Protein AF-A0A5B9MK02-F1 (afdb_monomer_lite)

Structure (mmCIF, N/CA/C/O backbone):
data_AF-A0A5B9MK02-F1
#
_entry.id   AF-A0A5B9MK02-F1
#
loop_
_atom_site.group_PDB
_atom_site.id
_atom_site.type_symbol
_atom_site.label_atom_id
_atom_site.label_alt_id
_atom_site.label_comp_id
_atom_site.label_asym_id
_atom_site.label_entity_id
_atom_site.label_seq_id
_atom_site.pdbx_PDB_ins_code
_atom_site.Cartn_x
_atom_site.Cartn_y
_atom_site.Cartn_z
_atom_site.occupancy
_atom_site.B_iso_or_equiv
_atom_site.auth_seq_id
_atom_site.auth_comp_id
_atom_site.auth_asym_id
_atom_site.auth_atom_id
_atom_site.pdbx_PDB_model_num
ATOM 1 N N . MET A 1 1 ? 24.994 -5.962 1.348 1.00 57.50 1 MET A N 1
ATOM 2 C CA . MET A 1 1 ? 24.356 -6.236 0.054 1.00 57.50 1 MET A CA 1
ATOM 3 C C . MET A 1 1 ? 22.850 -6.130 0.231 1.00 57.50 1 MET A C 1
ATOM 5 O O . MET A 1 1 ? 22.348 -6.571 1.257 1.00 57.50 1 MET A O 1
ATOM 9 N N . THR A 1 2 ? 22.142 -5.467 -0.678 1.00 65.06 2 THR A N 1
ATOM 10 C CA . THR A 1 2 ? 20.673 -5.366 -0.666 1.00 65.06 2 THR A CA 1
ATOM 11 C C . THR A 1 2 ? 20.044 -6.510 -1.467 1.00 65.06 2 THR A C 1
ATOM 13 O O . THR A 1 2 ? 20.694 -7.079 -2.340 1.00 65.06 2 THR A O 1
ATOM 16 N N . LEU A 1 3 ? 18.763 -6.821 -1.232 1.00 52.06 3 LEU A N 1
ATOM 17 C CA . LEU A 1 3 ? 18.034 -7.829 -2.020 1.00 52.06 3 LEU A CA 1
ATOM 18 C C . LEU A 1 3 ? 18.062 -7.514 -3.530 1.00 52.06 3 LEU A C 1
ATOM 20 O O . LEU A 1 3 ? 18.178 -8.417 -4.350 1.00 52.06 3 LEU A O 1
ATOM 24 N N . SER A 1 4 ? 18.019 -6.227 -3.894 1.00 50.69 4 SER A N 1
ATOM 25 C CA . SER A 1 4 ? 18.127 -5.781 -5.289 1.00 50.69 4 SER A CA 1
ATOM 26 C C . SER A 1 4 ? 19.496 -6.110 -5.890 1.00 50.69 4 SER A C 1
ATOM 28 O O . SER A 1 4 ? 19.565 -6.622 -7.001 1.00 50.69 4 SER A O 1
ATOM 30 N N . GLU A 1 5 ? 20.579 -5.861 -5.148 1.00 57.88 5 GLU A N 1
ATOM 31 C CA . GLU A 1 5 ? 21.946 -6.179 -5.587 1.00 57.88 5 GLU A CA 1
ATOM 32 C C . GLU A 1 5 ? 22.147 -7.694 -5.747 1.00 57.88 5 GLU A C 1
ATOM 34 O O . GLU A 1 5 ? 22.785 -8.138 -6.698 1.00 57.88 5 GLU A O 1
ATOM 39 N N . LEU A 1 6 ? 21.568 -8.492 -4.849 1.00 58.94 6 LEU A N 1
ATOM 40 C CA . LEU A 1 6 ? 21.661 -9.953 -4.857 1.00 58.94 6 LEU A CA 1
ATOM 41 C C . LEU A 1 6 ? 20.906 -10.569 -6.050 1.00 58.94 6 LEU A C 1
ATOM 43 O O . LEU A 1 6 ? 21.441 -11.425 -6.757 1.00 58.94 6 LEU A O 1
ATOM 47 N N . VAL A 1 7 ? 19.706 -10.062 -6.353 1.00 59.38 7 VAL A N 1
ATOM 48 C CA . VAL A 1 7 ? 18.932 -10.448 -7.547 1.00 59.38 7 VAL A CA 1
ATOM 49 C C . VAL A 1 7 ? 19.661 -10.048 -8.836 1.00 59.38 7 VAL A C 1
ATOM 51 O O . VAL A 1 7 ? 19.730 -10.835 -9.782 1.00 59.38 7 VAL A O 1
ATOM 54 N N . GLU A 1 8 ? 20.255 -8.853 -8.892 1.00 64.94 8 GLU A N 1
ATOM 55 C CA . GLU A 1 8 ? 21.048 -8.418 -10.049 1.00 64.94 8 GLU A CA 1
ATOM 56 C C . GLU A 1 8 ? 22.275 -9.304 -10.285 1.00 64.94 8 GLU A C 1
ATOM 58 O O . GLU A 1 8 ? 22.559 -9.672 -11.433 1.00 64.94 8 GLU A O 1
ATOM 63 N N . GLN A 1 9 ? 22.973 -9.689 -9.213 1.00 65.88 9 GLN A N 1
ATOM 64 C CA . GLN A 1 9 ? 24.089 -10.627 -9.288 1.00 65.88 9 GLN A CA 1
ATOM 65 C C . GLN A 1 9 ? 23.627 -12.003 -9.781 1.00 65.88 9 GLN A C 1
ATOM 67 O O . GLN A 1 9 ? 24.290 -12.588 -10.638 1.00 65.88 9 GLN A O 1
ATOM 72 N N . TRP A 1 10 ? 22.468 -12.491 -9.324 1.00 70.75 10 TRP A N 1
ATOM 73 C CA . TRP A 1 10 ? 21.919 -13.784 -9.744 1.00 70.75 10 TRP A CA 1
ATOM 74 C C . TRP A 1 10 ? 21.609 -13.801 -11.246 1.00 70.75 10 TRP A C 1
ATOM 76 O O . TRP A 1 10 ? 22.048 -14.685 -11.986 1.00 70.75 10 TRP A O 1
ATOM 86 N N . TYR A 1 11 ? 20.945 -12.757 -11.751 1.00 67.31 11 TYR A N 1
ATOM 87 C CA . TYR A 1 11 ? 20.702 -12.606 -13.188 1.00 67.31 11 TYR A CA 1
ATOM 88 C C . TYR A 1 11 ? 21.994 -12.437 -13.997 1.00 67.31 11 TYR A C 1
ATOM 90 O O . TYR A 1 11 ? 22.079 -12.896 -15.141 1.00 67.31 11 TYR A O 1
ATOM 98 N N . ALA A 1 12 ? 23.011 -11.766 -13.450 1.00 68.00 12 ALA A N 1
ATOM 99 C CA . ALA A 1 12 ? 24.318 -11.662 -14.091 1.00 68.00 12 ALA A CA 1
ATOM 100 C C . ALA A 1 12 ? 25.011 -13.031 -14.196 1.00 68.00 12 ALA A C 1
ATOM 102 O O . ALA A 1 12 ? 25.548 -13.344 -15.262 1.00 68.00 12 ALA A O 1
ATOM 103 N N . LEU A 1 13 ? 24.937 -13.856 -13.148 1.00 71.06 13 LEU A N 1
ATOM 104 C CA . LEU A 1 13 ? 25.468 -15.218 -13.131 1.00 71.06 13 LEU A CA 1
ATOM 105 C C . LEU A 1 13 ? 24.758 -16.104 -14.162 1.00 71.06 13 LEU A C 1
ATOM 107 O O . LEU A 1 13 ? 25.418 -16.691 -15.018 1.00 71.06 13 LEU A O 1
ATOM 111 N N . HIS A 1 14 ? 23.421 -16.092 -14.188 1.00 69.69 14 HIS A N 1
ATOM 112 C CA . HIS A 1 14 ? 22.630 -16.821 -15.186 1.00 69.69 14 HIS A CA 1
ATOM 113 C C . HIS A 1 14 ? 22.961 -16.415 -16.627 1.00 69.69 14 HIS A C 1
ATOM 115 O O . HIS A 1 14 ? 23.051 -17.267 -17.511 1.00 69.69 14 HIS A O 1
ATOM 121 N N . ARG A 1 15 ? 23.168 -15.117 -16.892 1.00 69.12 15 ARG A N 1
ATOM 122 C CA . ARG A 1 15 ? 23.570 -14.639 -18.227 1.00 69.12 15 ARG A CA 1
ATOM 123 C C . ARG A 1 15 ? 24.958 -15.130 -18.621 1.00 69.12 15 ARG A C 1
ATOM 125 O O . ARG A 1 15 ? 25.149 -15.488 -19.780 1.00 69.12 15 ARG A O 1
ATOM 132 N N . ARG A 1 16 ? 25.908 -15.163 -17.682 1.00 65.88 16 ARG A N 1
ATOM 133 C CA . ARG A 1 16 ? 27.257 -15.700 -17.919 1.00 65.88 16 ARG A CA 1
ATOM 134 C C . ARG A 1 16 ? 27.209 -17.200 -18.201 1.00 65.88 16 ARG A C 1
ATOM 136 O O . ARG A 1 16 ? 27.778 -17.630 -19.197 1.00 65.88 16 ARG A O 1
ATOM 143 N N . LEU A 1 17 ? 26.451 -17.957 -17.409 1.00 62.94 17 LEU A N 1
ATOM 144 C CA . LEU A 1 17 ? 26.203 -19.386 -17.624 1.00 62.94 17 LEU A CA 1
ATOM 145 C C . LEU A 1 17 ? 25.580 -19.665 -19.000 1.00 62.94 17 LEU A C 1
ATOM 147 O O . LEU A 1 17 ? 26.066 -20.512 -19.745 1.00 62.94 17 LEU A O 1
ATOM 151 N N . ALA A 1 18 ? 24.552 -18.907 -19.387 1.00 62.62 18 ALA A N 1
ATOM 152 C CA . ALA A 1 18 ? 23.901 -19.057 -20.688 1.00 62.62 18 ALA A CA 1
ATOM 153 C C . ALA A 1 18 ? 24.818 -18.674 -21.867 1.00 62.62 18 ALA A C 1
ATOM 155 O O . ALA A 1 18 ? 24.785 -19.323 -22.913 1.00 62.62 18 ALA A O 1
ATOM 156 N N . ALA A 1 19 ? 25.647 -17.635 -21.713 1.00 63.88 19 ALA A N 1
ATOM 157 C CA . ALA A 1 19 ? 26.632 -17.236 -22.719 1.00 63.88 19 ALA A CA 1
ATOM 158 C C . ALA A 1 19 ? 27.719 -18.304 -22.907 1.00 63.88 19 ALA A C 1
ATOM 160 O O . ALA A 1 19 ? 28.126 -18.589 -24.030 1.00 63.88 19 ALA A O 1
ATOM 161 N N . VAL A 1 20 ? 28.143 -18.942 -21.817 1.00 60.75 20 VAL A N 1
ATOM 162 C CA . VAL A 1 20 ? 29.147 -20.007 -21.859 1.00 60.75 20 VAL A CA 1
ATOM 163 C C . VAL A 1 20 ? 28.575 -21.292 -22.456 1.00 60.75 20 VAL A C 1
ATOM 165 O O . VAL A 1 20 ? 29.212 -21.891 -23.318 1.00 60.75 20 VAL A O 1
ATOM 168 N N . ASN A 1 21 ? 27.337 -21.657 -22.112 1.00 59.00 21 ASN A N 1
ATOM 169 C CA . ASN A 1 21 ? 26.664 -22.824 -22.689 1.00 59.00 21 ASN A CA 1
ATOM 170 C C . ASN A 1 21 ? 26.325 -22.649 -24.188 1.00 59.00 21 ASN A C 1
ATOM 172 O O . ASN A 1 21 ? 26.151 -23.622 -24.915 1.00 59.00 21 ASN A O 1
ATOM 176 N N . SER A 1 22 ? 26.232 -21.405 -24.675 1.00 56.88 22 SER A N 1
ATOM 177 C CA . SER A 1 22 ? 25.957 -21.105 -26.090 1.00 56.88 22 SER A CA 1
ATOM 178 C C . SER A 1 22 ? 27.208 -20.899 -26.948 1.00 56.88 22 SER A C 1
ATOM 180 O O . SER A 1 22 ? 27.089 -20.855 -28.174 1.00 56.88 22 SER A O 1
ATOM 182 N N . SER A 1 23 ? 28.402 -20.813 -26.351 1.00 54.66 23 SER A N 1
ATOM 183 C CA . SER A 1 23 ? 29.649 -20.702 -27.108 1.00 54.66 23 SER A CA 1
ATOM 184 C C . SER A 1 23 ? 30.158 -22.080 -27.536 1.00 54.66 23 SER A C 1
ATOM 186 O O . SER A 1 23 ? 30.599 -22.896 -26.729 1.00 54.66 23 SER A O 1
ATOM 188 N N . THR A 1 24 ? 30.161 -22.327 -28.846 1.00 46.81 24 THR A N 1
ATOM 189 C CA . THR A 1 24 ? 30.720 -23.531 -29.485 1.00 46.81 24 THR A CA 1
ATOM 190 C C . THR A 1 24 ? 32.227 -23.736 -29.254 1.00 46.81 24 THR A C 1
ATOM 192 O O . THR A 1 24 ? 32.747 -24.800 -29.589 1.00 46.81 24 THR A O 1
ATOM 195 N N . GLU A 1 25 ? 32.936 -22.759 -28.678 1.00 48.84 25 GLU A N 1
ATOM 196 C CA . GLU A 1 25 ? 34.378 -22.833 -28.386 1.00 48.84 25 GLU A CA 1
ATOM 197 C C . GLU A 1 25 ? 34.736 -23.629 -27.120 1.00 48.84 25 GLU A C 1
ATOM 199 O O . GLU A 1 25 ? 35.904 -23.964 -26.922 1.00 48.84 25 GLU A O 1
ATOM 204 N N . ASN A 1 26 ? 33.761 -24.041 -26.305 1.00 47.97 26 ASN A N 1
ATOM 205 C CA . ASN A 1 26 ? 34.022 -24.692 -25.014 1.00 47.97 26 ASN A CA 1
ATOM 206 C C . ASN A 1 26 ? 34.417 -26.183 -25.073 1.00 47.97 26 ASN A C 1
ATOM 208 O O . ASN A 1 26 ? 34.421 -26.882 -24.064 1.00 47.97 26 ASN A O 1
ATOM 212 N N . LYS A 1 27 ? 34.816 -26.692 -26.245 1.00 49.00 27 LYS A N 1
ATOM 213 C CA . LYS A 1 27 ? 35.356 -28.060 -26.386 1.00 49.00 27 LYS A CA 1
ATOM 214 C C . LYS A 1 27 ? 36.798 -28.219 -25.871 1.00 49.00 27 LYS A C 1
ATOM 216 O O . LYS A 1 27 ? 37.363 -29.295 -26.036 1.00 49.00 27 LYS A O 1
ATOM 221 N N . ARG A 1 28 ? 37.426 -27.169 -25.323 1.00 47.81 28 ARG A N 1
ATOM 222 C CA . ARG A 1 28 ? 38.862 -27.166 -24.972 1.00 47.81 28 ARG A CA 1
ATOM 223 C C . ARG A 1 28 ? 39.221 -26.714 -23.556 1.00 47.81 28 ARG A C 1
ATOM 225 O O . ARG A 1 28 ? 40.404 -26.745 -23.236 1.00 47.81 28 ARG A O 1
ATOM 232 N N . LEU A 1 29 ? 38.260 -26.315 -22.729 1.00 50.03 29 LEU A N 1
ATOM 233 C CA . LEU A 1 29 ? 38.521 -26.102 -21.305 1.00 50.03 29 LEU A CA 1
ATOM 234 C C . LEU A 1 29 ? 38.204 -27.395 -20.554 1.00 50.03 29 LEU A C 1
ATOM 236 O O . LEU A 1 29 ? 37.236 -28.080 -20.885 1.00 50.03 29 LEU A O 1
ATOM 240 N N . ASP A 1 30 ? 39.062 -27.743 -19.598 1.00 55.78 30 ASP A N 1
ATOM 241 C CA . ASP A 1 30 ? 38.846 -28.850 -18.672 1.00 55.78 30 ASP A CA 1
ATOM 242 C C . ASP A 1 30 ? 37.572 -28.528 -17.876 1.00 55.78 30 ASP A C 1
ATOM 244 O O . ASP A 1 30 ? 37.560 -27.677 -16.989 1.00 55.78 30 ASP A O 1
ATOM 248 N N . ASN A 1 31 ? 36.449 -29.100 -18.311 1.00 54.59 31 ASN A N 1
ATOM 249 C CA . ASN A 1 31 ? 35.101 -28.691 -17.911 1.00 54.59 31 ASN A CA 1
ATOM 250 C C . ASN A 1 31 ? 34.747 -29.080 -16.461 1.00 54.59 31 ASN A C 1
ATOM 252 O O . ASN A 1 31 ? 33.611 -28.873 -16.065 1.00 54.59 31 ASN A O 1
ATOM 256 N N . GLY A 1 32 ? 35.661 -29.645 -15.670 1.00 55.78 32 GLY A N 1
ATOM 257 C CA . GLY A 1 32 ? 35.410 -29.941 -14.252 1.00 55.78 32 GLY A CA 1
ATOM 258 C C . GLY A 1 32 ? 35.443 -28.670 -13.403 1.00 55.78 32 GLY A C 1
ATOM 259 O O . GLY A 1 32 ? 34.409 -28.185 -12.950 1.00 55.78 32 GLY A O 1
ATOM 260 N N . ASP A 1 33 ? 36.621 -28.051 -13.312 1.00 58.06 33 ASP A N 1
ATOM 261 C CA . ASP A 1 33 ? 36.903 -26.955 -12.372 1.00 58.06 33 ASP A CA 1
ATOM 262 C C . ASP A 1 33 ? 35.994 -25.722 -12.539 1.00 58.06 33 ASP A C 1
ATOM 264 O O . ASP A 1 33 ? 35.718 -24.992 -11.583 1.00 58.06 33 ASP A O 1
ATOM 268 N N . TRP A 1 34 ? 35.516 -25.455 -13.759 1.00 58.97 34 TRP A N 1
ATOM 269 C CA . TRP A 1 34 ? 34.678 -24.283 -14.030 1.00 58.97 34 TRP A CA 1
ATOM 270 C C . TRP A 1 34 ? 33.230 -24.457 -13.558 1.00 58.97 34 TRP A C 1
ATOM 272 O O . TRP A 1 34 ? 32.628 -23.496 -13.072 1.00 58.97 34 TRP A O 1
ATOM 282 N N . TYR A 1 35 ? 32.673 -25.665 -13.693 1.00 61.03 35 TYR A N 1
ATOM 283 C CA . TYR A 1 35 ? 31.316 -25.953 -13.224 1.00 61.03 35 TYR A CA 1
ATOM 284 C C . TYR A 1 35 ? 31.270 -26.022 -11.701 1.00 61.03 35 TYR A C 1
ATOM 286 O O . TYR A 1 35 ? 30.328 -25.485 -11.123 1.00 61.03 35 TYR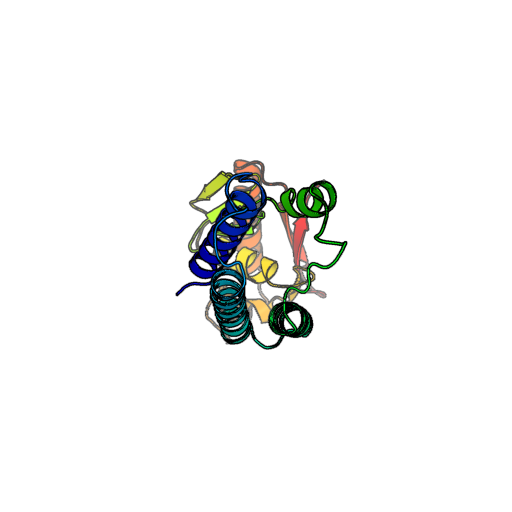 A O 1
ATOM 294 N N . ASP A 1 36 ? 32.321 -26.548 -11.073 1.00 67.12 36 ASP A N 1
ATOM 295 C CA . ASP A 1 36 ? 32.466 -26.555 -9.617 1.00 67.12 36 ASP A CA 1
ATOM 296 C C . ASP A 1 36 ? 32.517 -25.119 -9.074 1.00 67.12 36 ASP A C 1
ATOM 298 O O . ASP A 1 36 ? 31.707 -24.733 -8.237 1.00 67.12 36 ASP A O 1
ATOM 302 N N . THR A 1 37 ? 33.352 -24.255 -9.667 1.00 72.31 37 THR A N 1
ATOM 303 C CA . THR A 1 37 ? 33.481 -22.852 -9.226 1.00 72.31 37 THR A CA 1
ATOM 304 C C . THR A 1 37 ? 32.165 -22.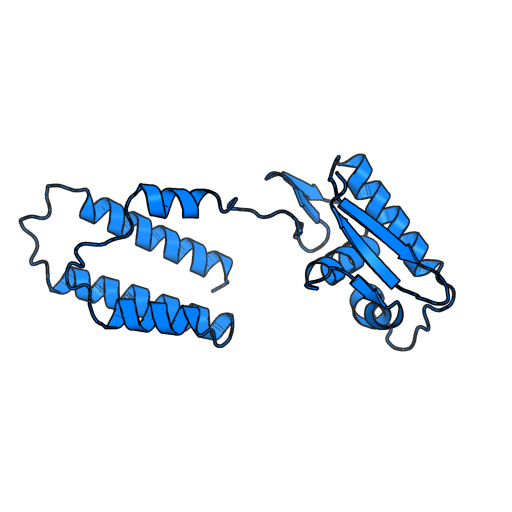065 -9.328 1.00 72.31 37 THR A C 1
ATOM 306 O O . THR A 1 37 ? 31.898 -21.171 -8.521 1.00 72.31 37 THR A O 1
ATOM 309 N N . ILE A 1 38 ? 31.334 -22.339 -10.340 1.00 70.56 38 ILE A N 1
ATOM 310 C CA . ILE A 1 38 ? 30.060 -21.627 -10.513 1.00 70.56 38 ILE A CA 1
ATOM 311 C C . ILE A 1 38 ? 28.934 -22.252 -9.703 1.00 70.56 38 ILE A C 1
ATOM 313 O O . ILE A 1 38 ? 28.106 -21.501 -9.186 1.00 70.56 38 ILE A O 1
ATOM 317 N N . GLY A 1 39 ? 28.912 -23.578 -9.569 1.00 74.19 39 GLY A N 1
ATOM 318 C CA . GLY A 1 39 ? 28.021 -24.272 -8.647 1.00 74.19 39 GLY A CA 1
ATOM 319 C C . GLY A 1 39 ? 28.204 -23.733 -7.233 1.00 74.19 39 GLY A C 1
ATOM 320 O O . GLY A 1 39 ? 27.251 -23.212 -6.657 1.00 74.19 39 GLY A O 1
ATOM 321 N N . ASP A 1 40 ? 29.448 -23.700 -6.753 1.00 75.62 40 ASP A N 1
ATOM 322 C CA . ASP A 1 40 ? 29.805 -23.160 -5.439 1.00 75.62 40 ASP A CA 1
ATOM 323 C C . ASP A 1 40 ? 29.332 -21.713 -5.271 1.00 75.62 40 ASP A C 1
ATOM 325 O O . ASP A 1 40 ? 28.732 -21.353 -4.255 1.00 75.62 40 ASP A O 1
ATOM 329 N N . LYS A 1 41 ? 29.532 -20.868 -6.295 1.00 75.62 41 LYS A N 1
ATOM 330 C CA . LYS A 1 41 ? 29.108 -19.466 -6.212 1.00 75.62 41 LYS A CA 1
ATOM 331 C C . LYS A 1 41 ? 27.589 -19.300 -6.240 1.00 75.62 41 LYS A C 1
ATOM 333 O O . LYS A 1 41 ? 27.067 -18.393 -5.595 1.00 75.62 41 LYS A O 1
ATOM 338 N N . ALA A 1 42 ? 26.876 -20.144 -6.982 1.00 76.44 42 ALA A N 1
ATOM 339 C CA . ALA A 1 42 ? 25.419 -20.139 -7.020 1.00 76.44 42 ALA A CA 1
ATOM 340 C C . ALA A 1 42 ? 24.824 -20.592 -5.679 1.00 76.44 42 ALA A C 1
ATOM 342 O O . ALA A 1 42 ? 23.896 -19.945 -5.192 1.00 76.44 42 ALA A O 1
ATOM 343 N N . VAL A 1 43 ? 25.391 -21.632 -5.058 1.00 78.25 43 VAL A N 1
ATOM 344 C CA . VAL A 1 43 ? 25.011 -22.089 -3.711 1.00 78.25 43 VAL A CA 1
ATOM 345 C C . VAL A 1 43 ? 25.232 -20.980 -2.685 1.00 78.25 43 VAL A C 1
ATOM 347 O O . VAL A 1 43 ? 24.293 -20.620 -1.980 1.00 78.25 43 VAL A O 1
ATOM 350 N N . GLU A 1 44 ? 26.415 -20.357 -2.668 1.00 80.25 44 GLU A N 1
ATOM 351 C CA . GLU A 1 44 ? 26.735 -19.253 -1.748 1.00 80.25 44 GLU A CA 1
ATOM 352 C C . GLU A 1 44 ? 25.700 -18.115 -1.835 1.00 80.25 44 GLU A C 1
ATOM 354 O O . GLU A 1 44 ? 25.246 -17.584 -0.820 1.00 80.25 44 GLU A O 1
ATOM 359 N N . MET A 1 45 ? 25.280 -17.759 -3.052 1.00 76.62 45 MET A N 1
ATOM 360 C CA . MET A 1 45 ? 24.288 -16.706 -3.275 1.00 76.62 45 MET A CA 1
ATOM 361 C C . ME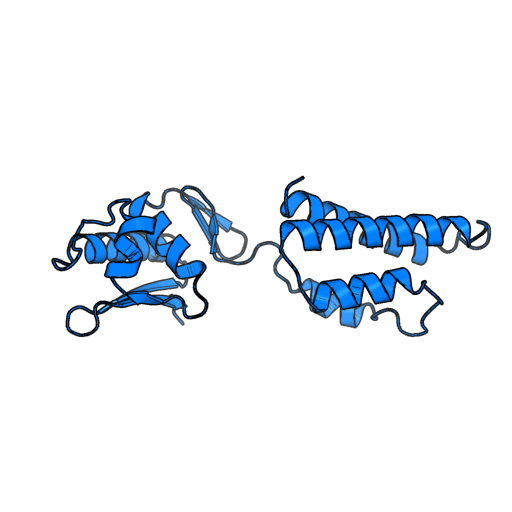T A 1 45 ? 22.874 -17.099 -2.830 1.00 76.62 45 MET A C 1
ATOM 363 O O . MET A 1 45 ? 22.140 -16.249 -2.319 1.00 76.62 45 MET A O 1
ATOM 367 N N . LEU A 1 46 ? 22.477 -18.358 -3.029 1.00 78.06 46 LEU A N 1
ATOM 368 C CA . LEU A 1 46 ? 21.176 -18.867 -2.590 1.00 78.06 46 LEU A CA 1
ATOM 369 C C . LEU A 1 46 ? 21.095 -18.963 -1.060 1.00 78.06 46 LEU A C 1
ATOM 371 O O . LEU A 1 46 ? 20.087 -18.564 -0.476 1.00 78.06 46 LEU A O 1
ATOM 375 N N . GLU A 1 47 ? 22.167 -19.397 -0.398 1.00 79.81 47 GLU A N 1
ATOM 376 C CA . GLU A 1 47 ? 22.255 -19.378 1.065 1.00 79.81 47 GLU A CA 1
ATOM 377 C C . GLU A 1 47 ? 22.176 -17.949 1.619 1.00 79.81 47 GLU A C 1
ATOM 379 O O . GLU A 1 47 ? 21.521 -17.693 2.633 1.00 79.81 47 GLU A O 1
ATOM 384 N N . GLU A 1 48 ? 22.825 -16.984 0.961 1.00 77.62 48 GLU A N 1
ATOM 385 C CA . GLU A 1 48 ? 22.747 -15.584 1.370 1.00 77.62 48 GLU A CA 1
ATOM 386 C C . GLU A 1 48 ? 21.329 -15.020 1.189 1.00 77.62 48 GLU A C 1
ATOM 388 O O . GLU A 1 48 ? 20.827 -14.333 2.084 1.00 77.62 48 GLU A O 1
ATOM 393 N N . LEU A 1 49 ? 20.636 -15.377 0.099 1.00 71.69 49 LEU A N 1
ATOM 394 C CA . LEU A 1 49 ? 19.213 -15.066 -0.096 1.00 71.69 49 LEU A CA 1
ATOM 395 C C . LEU A 1 49 ? 18.362 -15.607 1.057 1.00 71.69 49 LEU A C 1
ATOM 397 O O . LEU A 1 49 ? 17.553 -14.866 1.615 1.00 71.69 49 LEU A O 1
ATOM 401 N N . GLN A 1 50 ? 18.576 -16.860 1.456 1.00 78.50 50 GLN A N 1
ATOM 402 C CA . GLN A 1 50 ? 17.841 -17.485 2.554 1.00 78.50 50 GLN A CA 1
ATOM 403 C C . GLN A 1 50 ? 18.116 -16.790 3.898 1.00 78.50 50 GLN A C 1
ATOM 405 O O . GLN A 1 50 ? 17.192 -16.547 4.675 1.00 78.50 50 GLN A O 1
ATOM 410 N N . ARG A 1 51 ? 19.362 -16.368 4.167 1.00 75.81 51 ARG A N 1
ATOM 411 C CA . ARG A 1 51 ? 19.686 -15.569 5.367 1.00 75.81 51 ARG A CA 1
ATOM 412 C C . ARG A 1 51 ? 18.965 -14.220 5.386 1.00 75.81 51 ARG A C 1
ATOM 414 O O . ARG A 1 51 ? 18.566 -13.767 6.456 1.00 75.81 51 ARG A O 1
ATOM 421 N N . PHE A 1 52 ? 18.806 -13.574 4.230 1.00 70.56 52 PHE A N 1
ATOM 422 C CA . PHE A 1 52 ? 18.140 -12.272 4.127 1.00 70.56 52 PHE A CA 1
ATOM 423 C C . PHE A 1 52 ? 16.612 -12.361 4.164 1.00 70.56 52 PHE A C 1
ATOM 425 O O . PHE A 1 52 ? 15.967 -11.502 4.765 1.00 70.56 52 PHE A O 1
ATOM 432 N N . CYS A 1 53 ? 16.030 -13.363 3.507 1.00 71.31 53 CYS A N 1
ATOM 433 C CA . CYS A 1 53 ? 14.583 -13.504 3.349 1.00 71.31 53 CYS A CA 1
ATOM 434 C C . CYS A 1 53 ? 13.929 -14.369 4.437 1.00 71.31 53 CYS A C 1
ATOM 436 O O . CYS A 1 53 ? 12.706 -14.340 4.570 1.00 71.31 53 CYS A O 1
ATOM 438 N N . GLY A 1 54 ? 14.725 -15.084 5.234 1.00 77.25 54 GLY A N 1
ATOM 439 C CA . GLY A 1 54 ? 14.245 -16.124 6.135 1.00 77.25 54 GLY A CA 1
ATOM 440 C C . GLY A 1 54 ? 14.174 -17.484 5.439 1.00 77.25 54 GLY A C 1
ATOM 441 O O . GLY A 1 54 ? 14.370 -17.610 4.231 1.00 77.25 54 GLY A O 1
ATOM 442 N N . HIS A 1 55 ? 13.914 -18.520 6.233 1.00 78.00 55 HIS A N 1
ATOM 443 C CA . HIS A 1 55 ? 13.826 -19.893 5.747 1.00 78.00 55 HIS A CA 1
ATOM 444 C C . HIS A 1 55 ? 12.664 -20.060 4.749 1.00 78.00 55 HIS A C 1
ATOM 446 O O . HIS A 1 55 ? 11.558 -19.579 4.998 1.00 78.00 55 HIS A O 1
ATOM 452 N N . SER A 1 56 ? 12.935 -20.730 3.629 1.00 82.12 56 SER A N 1
ATOM 453 C CA . SER A 1 56 ? 11.979 -21.067 2.570 1.00 82.12 56 SER A CA 1
ATOM 454 C C . SER A 1 56 ? 12.339 -22.447 2.035 1.00 82.12 56 SER A C 1
ATOM 456 O O . SER A 1 56 ? 13.457 -22.643 1.553 1.00 82.12 56 SER A O 1
ATOM 458 N N . ASP A 1 57 ? 11.368 -23.360 2.073 1.00 70.81 57 ASP A N 1
ATOM 459 C CA . ASP A 1 57 ? 11.504 -24.717 1.538 1.00 70.81 57 ASP A CA 1
ATOM 460 C C . ASP A 1 57 ? 11.876 -24.698 0.042 1.00 70.81 57 ASP A C 1
ATOM 462 O O . ASP A 1 57 ? 12.568 -25.583 -0.455 1.00 70.81 57 ASP A O 1
ATOM 466 N N . GLU A 1 58 ? 11.452 -23.666 -0.698 1.00 71.00 58 GLU A N 1
ATOM 467 C CA . GLU A 1 58 ? 11.765 -23.518 -2.123 1.00 71.00 58 GLU A CA 1
ATOM 468 C C . GLU A 1 58 ? 13.238 -23.162 -2.358 1.00 71.00 58 GLU A C 1
ATOM 470 O O . GLU A 1 58 ? 13.838 -23.635 -3.325 1.00 71.00 58 GLU A O 1
ATOM 475 N N . LEU A 1 59 ? 13.832 -22.348 -1.477 1.00 72.69 59 LEU A N 1
ATOM 476 C CA . LEU A 1 59 ? 15.263 -22.043 -1.528 1.00 72.69 59 LEU A CA 1
ATOM 477 C C . LEU A 1 59 ? 16.103 -23.259 -1.142 1.00 72.69 59 LEU A C 1
ATOM 479 O O . LEU A 1 59 ? 17.110 -23.501 -1.799 1.00 72.69 59 LEU A O 1
ATOM 483 N N . ASP A 1 60 ? 15.674 -24.054 -0.160 1.00 76.38 60 ASP A N 1
ATOM 484 C CA . ASP A 1 60 ? 16.377 -25.288 0.213 1.00 76.38 60 ASP A CA 1
ATOM 485 C C . ASP A 1 60 ? 16.392 -26.302 -0.932 1.00 76.38 60 ASP A C 1
ATOM 487 O O . ASP A 1 60 ? 17.431 -26.891 -1.222 1.00 76.38 60 ASP A O 1
ATOM 491 N N . LEU A 1 61 ? 15.271 -26.453 -1.647 1.00 73.81 61 LEU A N 1
ATOM 492 C CA . LEU A 1 61 ? 15.207 -27.305 -2.835 1.00 73.81 61 LEU A CA 1
ATOM 493 C C . LEU A 1 61 ? 16.151 -26.821 -3.943 1.00 73.81 61 LEU A C 1
ATOM 495 O O . LEU A 1 61 ? 16.787 -27.642 -4.598 1.00 73.81 61 LEU A O 1
ATOM 499 N N . LEU A 1 62 ? 16.262 -25.506 -4.154 1.00 70.25 62 LEU A N 1
ATOM 500 C CA . LEU A 1 62 ? 17.181 -24.933 -5.141 1.00 70.25 62 LEU A CA 1
ATOM 501 C C . LEU A 1 62 ? 18.648 -25.089 -4.727 1.00 70.25 62 LEU A C 1
ATOM 503 O O . LEU A 1 62 ? 19.475 -25.429 -5.569 1.00 70.25 62 LEU A O 1
ATOM 507 N N . ILE A 1 63 ? 18.973 -24.858 -3.453 1.00 78.69 63 ILE A N 1
ATOM 508 C CA . ILE A 1 63 ? 20.321 -25.054 -2.906 1.00 78.69 63 ILE A CA 1
ATOM 509 C C . ILE A 1 63 ? 20.731 -26.515 -3.059 1.00 78.69 63 ILE A C 1
ATOM 511 O O . ILE A 1 63 ? 21.818 -26.784 -3.563 1.00 78.69 63 ILE A O 1
ATOM 515 N N . ASP A 1 64 ? 19.861 -27.451 -2.679 1.00 75.81 64 ASP A N 1
ATOM 516 C CA . ASP A 1 64 ? 20.119 -28.886 -2.771 1.00 75.81 64 ASP A CA 1
ATOM 517 C C . ASP A 1 64 ? 20.259 -29.343 -4.233 1.00 75.81 64 ASP A C 1
ATOM 519 O O . ASP A 1 64 ? 21.173 -30.090 -4.564 1.00 75.81 64 ASP A O 1
ATOM 523 N N . GLU A 1 65 ? 19.431 -28.828 -5.146 1.00 71.81 65 GLU A N 1
ATOM 524 C CA . GLU A 1 65 ? 19.531 -29.140 -6.577 1.00 71.81 65 GLU A CA 1
ATOM 525 C C . GLU A 1 65 ? 20.837 -28.622 -7.205 1.00 71.81 65 GLU A C 1
ATOM 527 O O . GLU A 1 65 ? 21.469 -29.333 -7.985 1.00 71.81 65 GLU A O 1
ATOM 532 N N . VAL A 1 66 ? 21.284 -27.411 -6.849 1.00 74.75 66 VAL A N 1
ATOM 533 C CA . VAL A 1 66 ? 22.568 -26.867 -7.328 1.00 74.75 66 VAL A CA 1
ATOM 534 C C . VAL A 1 66 ? 23.754 -27.597 -6.678 1.00 74.75 66 VAL A C 1
ATOM 536 O O . VAL A 1 66 ? 24.739 -27.883 -7.358 1.00 74.75 66 VAL A O 1
ATOM 539 N N . SER A 1 67 ? 23.649 -27.945 -5.390 1.00 76.69 67 SER A N 1
ATOM 540 C CA . SER A 1 67 ? 24.704 -28.619 -4.611 1.00 76.69 67 SER A CA 1
ATOM 541 C C . SER A 1 67 ? 24.885 -30.091 -4.978 1.00 76.69 67 SER A C 1
ATOM 543 O O . SER A 1 67 ? 25.996 -30.608 -4.894 1.00 76.69 67 SER A O 1
ATOM 545 N N . ARG A 1 68 ? 23.821 -30.778 -5.422 1.00 72.56 68 ARG A N 1
ATOM 546 C CA . ARG A 1 68 ? 23.885 -32.168 -5.918 1.00 72.56 68 ARG A CA 1
ATOM 547 C C . ARG A 1 68 ? 24.675 -32.314 -7.224 1.00 72.56 68 ARG A C 1
ATOM 549 O O . ARG A 1 68 ? 24.864 -33.432 -7.698 1.00 72.56 68 ARG A O 1
ATOM 556 N N . GLY A 1 69 ? 25.208 -31.207 -7.737 1.00 54.94 69 GLY A N 1
ATOM 557 C CA . GLY A 1 69 ? 26.078 -31.170 -8.890 1.00 54.94 69 GLY A CA 1
ATOM 558 C C . GLY A 1 69 ? 25.253 -31.166 -10.162 1.00 54.94 69 GLY A C 1
ATOM 559 O O . GLY A 1 69 ? 24.331 -31.958 -10.349 1.00 54.94 69 GLY A O 1
ATOM 560 N N . CYS A 1 70 ? 25.622 -30.272 -11.074 1.00 50.34 70 CYS A N 1
ATOM 561 C CA . CYS A 1 70 ? 25.225 -30.372 -12.466 1.00 50.34 70 CYS A CA 1
ATOM 562 C C . CYS A 1 70 ? 25.865 -31.629 -13.078 1.00 50.34 70 CYS A C 1
ATOM 564 O O . CYS A 1 70 ? 26.742 -31.531 -13.935 1.00 50.34 70 CYS A O 1
ATOM 566 N N . GLU A 1 71 ? 25.389 -32.827 -12.720 1.00 46.03 71 GLU A N 1
ATOM 567 C CA . GLU A 1 71 ? 25.265 -33.828 -13.768 1.00 46.03 71 GLU A CA 1
ATOM 568 C C . GLU A 1 71 ? 24.471 -33.146 -14.887 1.00 46.03 71 GLU A C 1
ATOM 570 O O . GLU A 1 71 ? 23.525 -32.413 -14.582 1.00 46.03 71 GLU A O 1
ATOM 575 N N . PRO A 1 72 ? 24.869 -33.272 -16.163 1.00 43.44 72 PRO A N 1
ATOM 576 C CA . PRO A 1 72 ? 24.137 -32.674 -17.265 1.00 43.44 72 PRO A CA 1
ATOM 577 C C . PRO A 1 72 ? 22.752 -33.318 -17.316 1.00 43.44 72 PRO A C 1
ATOM 579 O O . PRO A 1 72 ? 22.509 -34.279 -18.046 1.00 43.44 72 PRO A O 1
ATOM 582 N N . ALA A 1 73 ? 21.838 -32.791 -16.505 1.00 43.62 73 ALA A N 1
ATOM 583 C CA . ALA A 1 73 ? 20.453 -33.158 -16.484 1.00 43.62 73 ALA A CA 1
ATOM 584 C C . ALA A 1 73 ? 19.973 -32.925 -17.908 1.00 43.62 73 ALA A C 1
ATOM 586 O O . ALA A 1 73 ? 20.086 -31.821 -18.454 1.00 43.62 73 ALA A O 1
ATOM 587 N N . GLN A 1 74 ? 19.450 -33.978 -18.528 1.00 45.62 74 GLN A N 1
ATOM 588 C CA . GLN A 1 74 ? 18.797 -33.935 -19.834 1.00 45.62 74 GLN A CA 1
ATOM 589 C C . GLN A 1 74 ? 17.466 -33.159 -19.770 1.00 45.62 74 GLN A C 1
ATOM 591 O O . GLN A 1 74 ? 16.452 -33.569 -20.325 1.00 45.62 74 GLN A O 1
ATOM 596 N N . GLY A 1 75 ? 17.455 -32.035 -19.062 1.00 49.03 75 GLY A N 1
ATOM 597 C CA . GLY A 1 75 ? 16.270 -31.293 -18.688 1.00 49.03 75 GLY A CA 1
ATOM 598 C C . GLY A 1 75 ? 16.603 -29.961 -18.032 1.00 49.03 75 GLY A C 1
ATOM 599 O O . GLY A 1 75 ? 15.885 -29.551 -17.127 1.00 49.03 75 GLY A O 1
ATOM 600 N N . LEU A 1 76 ? 17.655 -29.260 -18.484 1.00 50.84 76 LEU A N 1
ATOM 601 C CA . LEU A 1 76 ? 17.694 -27.812 -18.263 1.00 50.84 76 LEU A CA 1
ATOM 602 C C . LEU A 1 76 ? 16.351 -27.234 -18.733 1.00 50.84 76 LEU A C 1
ATOM 604 O O . LEU A 1 76 ? 15.907 -27.595 -19.832 1.00 50.84 76 LEU A O 1
ATOM 608 N N . PRO A 1 77 ? 15.703 -26.356 -17.944 1.00 49.97 77 PRO A N 1
ATOM 609 C CA . PRO A 1 77 ? 14.458 -25.747 -18.359 1.00 49.97 77 PRO A CA 1
ATOM 610 C C . PRO A 1 77 ? 14.667 -25.110 -19.729 1.00 49.97 77 PRO A C 1
ATOM 612 O O . PRO A 1 77 ? 15.563 -24.288 -19.939 1.00 49.97 77 PRO A O 1
ATOM 615 N N . THR A 1 78 ? 13.876 -25.567 -20.694 1.00 52.34 78 THR A N 1
ATOM 616 C CA . THR A 1 78 ? 13.985 -25.128 -22.080 1.00 52.34 78 THR A CA 1
ATOM 617 C C . THR A 1 78 ? 13.830 -23.611 -22.147 1.00 52.34 78 THR A C 1
ATOM 619 O O . THR A 1 78 ? 13.207 -22.977 -21.292 1.00 52.34 78 THR A O 1
ATOM 622 N N . ARG A 1 79 ? 14.371 -22.993 -23.200 1.00 44.97 79 ARG A N 1
ATOM 623 C CA . ARG A 1 79 ? 14.219 -21.551 -23.454 1.00 44.97 79 ARG A CA 1
ATOM 624 C C . ARG A 1 79 ? 12.754 -21.084 -23.387 1.00 44.97 79 ARG A C 1
ATOM 626 O O . ARG A 1 79 ? 12.528 -19.925 -23.054 1.00 44.97 79 ARG A O 1
ATOM 633 N N . ASP A 1 80 ? 11.797 -21.971 -23.660 1.00 49.94 80 ASP A N 1
ATOM 634 C CA . ASP A 1 80 ? 10.358 -21.725 -23.532 1.00 49.94 80 ASP A CA 1
ATOM 635 C C . ASP A 1 80 ? 9.861 -21.752 -22.073 1.00 49.94 80 ASP A C 1
ATOM 637 O O . ASP A 1 80 ? 9.077 -20.885 -21.690 1.00 49.94 80 ASP A O 1
ATOM 641 N N . GLN A 1 81 ? 10.392 -22.633 -21.217 1.00 51.00 81 GLN A N 1
ATOM 642 C CA . GLN A 1 81 ? 10.136 -22.617 -19.766 1.00 51.00 81 GLN A CA 1
ATOM 643 C C . GLN A 1 81 ? 10.745 -21.376 -19.092 1.00 51.00 81 GLN A C 1
ATOM 645 O O . GLN A 1 81 ? 10.102 -20.731 -18.267 1.00 51.00 81 GLN A O 1
ATOM 650 N N . LEU A 1 82 ? 11.942 -20.960 -19.518 1.00 48.78 82 LEU A N 1
ATOM 651 C CA . LEU A 1 82 ? 12.549 -19.694 -19.082 1.00 48.78 82 LEU A CA 1
ATOM 652 C C . LEU A 1 82 ? 11.841 -18.460 -19.668 1.00 48.78 82 LEU A C 1
ATOM 654 O O . LEU A 1 82 ? 11.945 -17.365 -19.117 1.00 48.78 82 LEU A O 1
ATOM 658 N N . ARG A 1 83 ? 11.103 -18.608 -20.776 1.00 51.16 83 ARG A N 1
ATOM 659 C CA . ARG A 1 83 ? 10.264 -17.540 -21.340 1.00 51.16 83 ARG A CA 1
ATOM 660 C C . ARG A 1 83 ? 9.077 -17.229 -20.435 1.00 51.16 83 ARG A C 1
ATOM 662 O O . ARG A 1 83 ? 8.768 -16.054 -20.281 1.00 51.16 83 ARG A O 1
ATOM 669 N N . GLY A 1 84 ? 8.503 -18.246 -19.788 1.00 47.41 84 GLY A N 1
ATOM 670 C CA . GLY A 1 84 ? 7.476 -18.070 -18.756 1.00 47.41 84 GLY A CA 1
ATOM 671 C C . GLY A 1 84 ? 7.978 -17.295 -17.531 1.00 47.41 84 GLY A C 1
ATOM 672 O O . GLY A 1 84 ? 7.237 -16.509 -16.956 1.00 47.41 84 GLY A O 1
ATOM 673 N N . LEU A 1 85 ? 9.266 -17.420 -17.187 1.00 44.41 85 LEU A N 1
ATOM 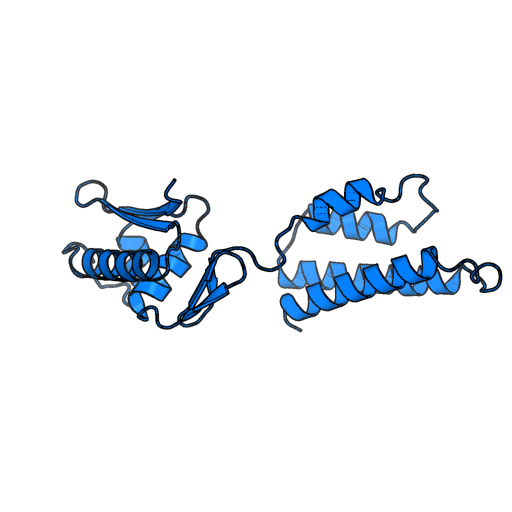674 C CA . LEU A 1 85 ? 9.905 -16.624 -16.124 1.00 44.41 85 LEU A CA 1
ATOM 675 C C . LEU A 1 85 ? 10.233 -15.181 -16.553 1.00 44.41 85 LEU A C 1
ATOM 677 O O . LEU A 1 85 ? 10.443 -14.315 -15.709 1.00 44.41 85 LEU A O 1
ATOM 681 N N . LYS A 1 86 ? 10.262 -14.901 -17.862 1.00 44.78 86 LYS A N 1
ATOM 682 C CA . LYS A 1 86 ? 10.555 -13.575 -18.435 1.00 44.78 86 LYS A CA 1
ATOM 683 C C . LYS A 1 86 ? 9.361 -12.615 -18.420 1.00 44.78 86 LYS A C 1
ATOM 685 O O . LYS A 1 86 ? 9.541 -11.444 -18.741 1.00 44.78 86 LYS A O 1
ATOM 690 N N . GLU A 1 87 ? 8.174 -13.105 -18.069 1.00 49.06 87 GLU A N 1
ATOM 691 C CA . GLU A 1 87 ? 6.964 -12.296 -17.867 1.00 49.06 87 GLU A CA 1
ATOM 692 C C . GLU A 1 87 ? 6.764 -11.859 -16.411 1.00 49.06 87 GLU A C 1
ATOM 694 O O . GLU A 1 87 ? 5.765 -11.217 -16.086 1.00 49.06 87 GLU A O 1
ATOM 699 N N . LEU A 1 88 ? 7.726 -12.132 -15.525 1.00 48.66 88 LEU A N 1
ATOM 700 C CA . LEU A 1 88 ? 7.853 -11.340 -14.309 1.00 48.66 88 LEU A CA 1
ATOM 701 C C . LEU A 1 88 ? 8.284 -9.942 -14.749 1.00 48.66 88 LEU A C 1
ATOM 703 O O . LEU A 1 88 ? 9.460 -9.714 -15.035 1.00 48.66 88 LEU A O 1
ATOM 707 N N . ASP A 1 89 ? 7.309 -9.035 -14.871 1.00 54.66 89 ASP A N 1
ATOM 708 C CA . ASP A 1 89 ? 7.564 -7.611 -15.065 1.00 54.66 89 ASP A CA 1
ATOM 709 C C . ASP A 1 89 ? 8.671 -7.231 -14.071 1.00 54.66 89 ASP A C 1
ATOM 711 O O . ASP A 1 89 ? 8.471 -7.399 -12.861 1.00 54.66 89 ASP A O 1
ATOM 715 N N . PRO A 1 90 ? 9.865 -6.811 -14.541 1.00 63.22 90 PRO A N 1
ATOM 716 C CA . PRO A 1 90 ? 11.033 -6.620 -13.679 1.00 63.22 90 PRO A CA 1
ATOM 717 C C . PRO A 1 90 ? 10.765 -5.612 -12.561 1.00 63.22 90 PRO A C 1
ATOM 719 O O . PRO A 1 90 ? 11.555 -5.470 -11.632 1.00 63.22 90 PRO A O 1
ATOM 722 N N . ASN A 1 91 ? 9.650 -4.894 -12.658 1.00 72.69 91 ASN A N 1
ATOM 723 C CA . ASN A 1 91 ? 9.236 -3.881 -11.736 1.00 72.69 91 ASN A CA 1
ATOM 724 C C . ASN A 1 91 ? 7.729 -3.994 -11.448 1.00 72.69 91 ASN A C 1
ATOM 726 O O . ASN A 1 91 ? 6.957 -3.219 -12.019 1.00 72.69 91 ASN A O 1
ATOM 730 N N . PRO A 1 92 ? 7.304 -4.888 -10.533 1.00 85.25 92 PRO A N 1
ATOM 731 C CA . PRO A 1 92 ? 5.893 -5.045 -10.208 1.00 85.25 92 PRO A CA 1
ATOM 732 C C . PRO A 1 92 ? 5.286 -3.716 -9.746 1.00 85.25 92 PRO A C 1
ATOM 734 O O . PRO A 1 92 ? 5.958 -2.884 -9.121 1.00 85.25 92 PRO A O 1
ATOM 737 N N . ASP A 1 93 ? 4.005 -3.529 -10.065 1.00 93.38 93 ASP A N 1
ATOM 738 C CA . ASP A 1 93 ? 3.188 -2.446 -9.523 1.00 93.38 93 ASP A CA 1
ATOM 739 C C . ASP A 1 93 ? 3.308 -2.393 -7.993 1.00 93.38 93 ASP A C 1
ATOM 741 O O . ASP A 1 93 ? 3.439 -3.430 -7.341 1.00 93.38 93 ASP A O 1
ATOM 745 N N . GLY A 1 94 ? 3.198 -1.199 -7.410 1.00 96.12 94 GLY A N 1
ATOM 746 C CA . GLY A 1 94 ? 3.125 -1.057 -5.958 1.00 96.12 94 GLY A CA 1
ATOM 747 C C . GLY A 1 94 ? 3.822 0.182 -5.400 1.00 96.12 94 GLY A C 1
ATOM 748 O O . GLY A 1 94 ? 4.268 1.053 -6.144 1.00 96.12 94 GLY A O 1
ATOM 749 N N . PRO A 1 95 ? 3.910 0.303 -4.071 1.00 96.56 95 PRO A N 1
ATOM 750 C CA . PRO A 1 95 ? 4.523 1.447 -3.411 1.00 96.56 95 PRO A CA 1
ATOM 751 C C . PRO A 1 95 ? 6.032 1.533 -3.687 1.00 96.56 95 PRO A C 1
ATOM 753 O O . PRO A 1 95 ? 6.757 0.545 -3.613 1.00 96.56 95 PRO A O 1
ATOM 756 N N . VAL A 1 96 ? 6.514 2.753 -3.931 1.00 94.69 96 VAL A N 1
ATOM 757 C CA . VAL A 1 96 ? 7.941 3.096 -4.016 1.00 94.69 96 VAL A CA 1
ATOM 758 C C . VAL A 1 96 ? 8.243 4.087 -2.901 1.00 94.69 96 VAL A C 1
ATOM 760 O O . VAL A 1 96 ? 7.805 5.238 -2.925 1.00 94.69 96 VAL A O 1
ATOM 763 N N . LEU A 1 97 ? 8.968 3.640 -1.879 1.00 85.69 97 LEU A N 1
ATOM 764 C CA . LEU A 1 97 ? 9.289 4.489 -0.735 1.00 85.69 97 LEU A CA 1
ATOM 765 C C . LEU A 1 97 ? 10.245 5.630 -1.140 1.00 85.69 97 LEU A C 1
ATOM 767 O O . LEU A 1 97 ? 11.091 5.438 -2.011 1.00 85.69 97 LEU A O 1
ATOM 771 N N . PRO A 1 98 ? 10.141 6.819 -0.510 1.00 86.62 98 PRO A N 1
ATOM 772 C CA . PRO A 1 98 ? 9.234 7.159 0.596 1.00 86.62 98 PRO A CA 1
ATOM 773 C C . PRO A 1 98 ? 7.855 7.711 0.174 1.00 86.62 98 PRO A C 1
ATOM 775 O O . PRO A 1 98 ? 6.929 7.738 0.988 1.00 86.62 98 PRO A O 1
ATOM 778 N N . LYS A 1 99 ? 7.705 8.213 -1.058 1.00 92.69 99 LYS A N 1
ATOM 779 C CA . LYS A 1 99 ? 6.515 8.971 -1.506 1.00 92.69 99 LYS A CA 1
ATOM 780 C C . LYS A 1 99 ? 6.185 8.727 -2.978 1.00 92.69 99 LYS A C 1
ATOM 782 O O . LYS A 1 99 ? 5.966 9.680 -3.732 1.00 92.69 99 LYS A O 1
ATOM 787 N N . GLY A 1 100 ? 6.180 7.470 -3.397 1.00 94.38 100 GLY A N 1
ATOM 788 C CA . GLY A 1 100 ? 5.879 7.109 -4.769 1.00 94.38 100 GLY A CA 1
ATOM 789 C C . GLY A 1 100 ? 5.070 5.833 -4.917 1.00 94.38 100 GLY A C 1
ATOM 790 O O . GLY A 1 100 ? 4.845 5.076 -3.973 1.00 94.38 100 GLY A O 1
ATOM 791 N N . TRP A 1 101 ? 4.634 5.617 -6.146 1.00 96.88 101 TRP A N 1
ATOM 792 C CA . TRP A 1 101 ? 3.922 4.437 -6.590 1.00 96.88 101 TRP A CA 1
ATOM 793 C C . TRP A 1 101 ? 4.410 4.066 -7.979 1.00 96.88 101 TRP A C 1
ATOM 795 O O . TRP A 1 101 ? 4.545 4.930 -8.843 1.00 96.88 101 TRP A O 1
ATOM 805 N N . ARG A 1 102 ? 4.656 2.786 -8.205 1.00 96.88 102 ARG A N 1
ATOM 806 C CA . ARG A 1 102 ? 4.990 2.243 -9.503 1.00 96.88 102 ARG A CA 1
ATOM 807 C C . ARG A 1 102 ? 3.754 1.651 -10.156 1.00 96.88 102 ARG A C 1
ATOM 809 O O . ARG A 1 102 ? 3.030 0.882 -9.526 1.00 96.88 102 ARG A O 1
ATOM 816 N N . HIS A 1 103 ? 3.529 2.009 -11.411 1.00 95.75 103 HIS A N 1
ATOM 817 C CA . HIS A 1 103 ? 2.510 1.378 -12.232 1.00 95.75 103 HIS A CA 1
ATOM 818 C C . HIS A 1 103 ? 2.959 1.300 -13.692 1.00 95.75 103 HIS A C 1
ATOM 820 O O . HIS A 1 103 ? 3.382 2.316 -14.249 1.00 95.75 103 HIS A O 1
ATOM 826 N N . ALA A 1 104 ? 2.875 0.110 -14.297 1.00 92.44 104 ALA A N 1
ATOM 827 C CA . ALA A 1 104 ? 3.236 -0.131 -15.701 1.00 92.44 104 ALA A CA 1
ATOM 828 C C . ALA A 1 104 ? 4.632 0.425 -16.062 1.00 92.44 104 ALA A C 1
ATOM 830 O O . ALA A 1 104 ? 4.790 1.234 -16.981 1.00 92.44 104 ALA A O 1
ATOM 831 N N . GLY A 1 105 ? 5.640 0.077 -15.255 1.00 91.50 105 GLY A N 1
ATOM 832 C CA . GLY A 1 105 ? 7.030 0.519 -15.430 1.00 91.50 105 GLY A CA 1
ATOM 833 C C . GLY A 1 105 ? 7.324 1.988 -15.084 1.00 91.50 105 GLY A C 1
ATOM 834 O O . GLY A 1 105 ? 8.490 2.374 -15.052 1.00 91.50 105 GLY A O 1
ATOM 835 N N . HIS A 1 106 ? 6.314 2.808 -14.774 1.00 94.75 106 HIS A N 1
ATOM 836 C CA . HIS A 1 106 ? 6.486 4.225 -14.443 1.00 94.75 106 HIS A CA 1
ATOM 837 C C . HIS A 1 106 ? 6.409 4.461 -12.935 1.00 94.75 106 HIS A C 1
ATOM 839 O O . HIS A 1 106 ? 5.560 3.886 -12.255 1.00 94.75 106 HIS A O 1
ATOM 845 N N . VAL A 1 107 ? 7.275 5.332 -12.409 1.00 96.00 107 VAL A N 1
ATOM 846 C CA . VAL A 1 107 ? 7.264 5.746 -10.997 1.00 96.00 107 VAL A CA 1
ATOM 847 C C . VAL A 1 107 ? 6.622 7.125 -10.873 1.00 96.00 107 VAL A C 1
ATOM 849 O O . VAL A 1 107 ? 7.175 8.127 -11.320 1.00 96.00 107 VAL A O 1
ATOM 852 N N . TYR A 1 108 ? 5.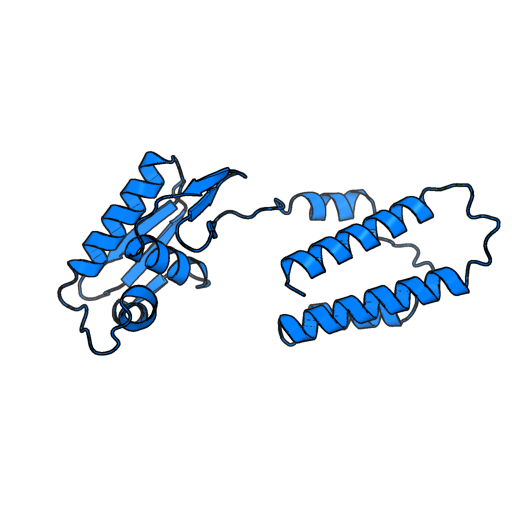468 7.171 -10.221 1.00 96.81 108 TYR A N 1
ATOM 853 C CA . TYR A 1 108 ? 4.729 8.381 -9.890 1.00 96.81 108 TYR A CA 1
ATOM 854 C C . TYR A 1 108 ? 5.113 8.827 -8.482 1.00 96.81 108 TYR A C 1
ATOM 856 O O . TYR A 1 108 ? 5.041 8.040 -7.542 1.00 96.81 108 TYR A O 1
ATOM 864 N N . THR A 1 109 ? 5.528 10.079 -8.318 1.00 96.00 109 THR A N 1
ATOM 865 C CA . THR A 1 109 ? 5.982 10.635 -7.033 1.00 96.00 109 THR A CA 1
ATOM 866 C C . THR A 1 109 ? 4.984 11.657 -6.486 1.00 96.00 109 THR A C 1
ATOM 868 O O . THR A 1 109 ? 3.978 11.962 -7.121 1.00 96.00 109 THR A O 1
ATOM 871 N N . ASN A 1 110 ? 5.256 12.206 -5.299 1.00 94.75 110 ASN A N 1
ATOM 872 C CA . ASN A 1 110 ? 4.457 13.252 -4.643 1.00 94.75 110 ASN A CA 1
ATOM 873 C C . ASN A 1 110 ? 3.109 12.795 -4.067 1.00 94.75 110 ASN A C 1
ATOM 875 O O . ASN A 1 110 ? 2.229 13.623 -3.829 1.00 94.75 110 ASN A O 1
ATOM 879 N N . ILE A 1 111 ? 2.952 11.506 -3.752 1.00 96.12 111 ILE A N 1
ATOM 880 C CA . ILE A 1 111 ? 1.887 11.105 -2.828 1.00 96.12 111 ILE A CA 1
ATOM 881 C C . ILE A 1 111 ? 2.187 11.692 -1.438 1.00 96.12 111 ILE A C 1
ATOM 883 O O . ILE A 1 111 ? 3.322 11.665 -0.950 1.00 96.12 111 ILE A O 1
ATOM 887 N N . GLU A 1 112 ? 1.175 12.277 -0.795 1.00 95.94 112 GLU A N 1
ATOM 888 C CA . GLU A 1 112 ? 1.339 12.836 0.547 1.00 95.94 112 GLU A CA 1
ATOM 889 C C . GLU A 1 112 ? 1.808 11.756 1.549 1.00 95.94 112 GLU A C 1
ATOM 891 O O . GLU A 1 112 ? 1.440 10.586 1.408 1.00 95.94 112 GLU A O 1
ATOM 896 N N . PRO A 1 113 ? 2.569 12.115 2.604 1.00 94.56 113 PRO A N 1
ATOM 897 C CA . PRO A 1 113 ? 3.193 11.132 3.494 1.00 94.56 113 PRO A CA 1
ATOM 898 C C . PRO A 1 113 ? 2.213 10.137 4.129 1.00 94.56 113 PRO A C 1
ATOM 900 O O . PRO A 1 113 ? 2.489 8.943 4.160 1.00 94.56 113 PRO A O 1
ATOM 903 N N . ARG A 1 114 ? 1.064 10.614 4.627 1.00 94.94 114 ARG A N 1
ATOM 904 C CA . ARG A 1 114 ? 0.066 9.755 5.289 1.00 94.94 114 ARG A CA 1
ATOM 905 C C . ARG A 1 114 ? -0.621 8.798 4.303 1.00 94.94 114 ARG A C 1
ATOM 907 O O . ARG A 1 114 ? -0.567 7.598 4.548 1.00 94.94 114 ARG A O 1
ATOM 914 N N . PRO A 1 115 ? -1.188 9.266 3.173 1.00 96.75 115 PRO A N 1
ATOM 915 C CA . PRO A 1 115 ? -1.673 8.379 2.115 1.00 96.75 115 PRO A CA 1
ATOM 916 C C . PRO A 1 115 ? -0.629 7.369 1.632 1.00 96.75 115 PRO A C 1
ATOM 918 O O . PRO A 1 115 ? -0.970 6.206 1.462 1.00 96.75 115 PRO A O 1
ATOM 921 N N . SER A 1 116 ? 0.636 7.786 1.475 1.00 96.62 116 SER A N 1
ATOM 922 C CA . SER A 1 116 ? 1.749 6.905 1.084 1.00 96.62 116 SER A CA 1
ATOM 923 C C . SER A 1 116 ? 1.943 5.761 2.079 1.00 96.62 116 SER A C 1
ATOM 925 O O . SER A 1 116 ? 1.977 4.595 1.687 1.00 96.62 116 SER A O 1
ATOM 927 N N . LYS A 1 117 ? 2.005 6.077 3.380 1.00 95.81 117 LYS A N 1
ATOM 928 C CA . LYS A 1 117 ? 2.103 5.071 4.446 1.00 95.81 117 LYS A CA 1
ATOM 929 C C . LYS A 1 117 ? 0.898 4.134 4.458 1.00 95.81 117 LYS A C 1
ATOM 931 O O . LYS A 1 117 ? 1.093 2.928 4.535 1.00 95.81 117 LYS A O 1
ATOM 936 N N . LEU A 1 118 ? -0.315 4.678 4.326 1.00 96.56 118 LEU A N 1
ATOM 937 C CA . LEU A 1 118 ? -1.554 3.899 4.295 1.00 96.56 118 LEU A CA 1
ATOM 938 C C . LEU A 1 118 ? -1.537 2.858 3.172 1.00 96.56 118 LEU A C 1
ATOM 940 O O . LEU A 1 118 ? -1.691 1.669 3.433 1.00 96.56 118 LEU A O 1
ATOM 944 N N . VAL A 1 119 ? -1.307 3.283 1.927 1.00 97.31 119 VAL A N 1
ATOM 945 C CA . VAL A 1 119 ? -1.304 2.347 0.791 1.00 97.31 119 VAL A CA 1
ATOM 946 C C . VAL A 1 119 ? -0.121 1.385 0.845 1.00 97.31 119 VAL A C 1
ATOM 948 O O . VAL A 1 119 ? -0.266 0.240 0.437 1.00 97.31 119 VAL A O 1
ATOM 951 N N . SER A 1 120 ? 1.024 1.813 1.389 1.00 96.50 120 SER A N 1
ATOM 952 C CA . SER A 1 120 ? 2.192 0.943 1.570 1.00 96.50 120 SER A CA 1
ATOM 953 C C . SER A 1 120 ? 1.953 -0.140 2.616 1.00 96.50 120 SER A C 1
ATOM 955 O O . SER A 1 120 ? 2.434 -1.255 2.450 1.00 96.50 120 SER A O 1
ATOM 957 N N . PHE A 1 121 ? 1.230 0.182 3.691 1.00 96.62 121 PHE A N 1
ATOM 958 C CA . PHE A 1 121 ? 0.836 -0.787 4.705 1.00 96.62 121 PHE A CA 1
ATOM 959 C C . PHE A 1 121 ? -0.145 -1.805 4.120 1.00 96.62 121 PHE A C 1
ATOM 961 O O . PHE A 1 121 ? 0.149 -2.995 4.130 1.00 96.62 121 PHE A O 1
ATOM 968 N N . LEU A 1 122 ? -1.231 -1.333 3.496 1.00 97.50 122 LEU A N 1
ATOM 969 C CA . LEU A 1 122 ? -2.224 -2.205 2.859 1.00 97.50 122 LEU A CA 1
ATOM 970 C C . LEU A 1 122 ? -1.604 -3.089 1.768 1.00 97.50 122 LEU A C 1
ATOM 972 O O . LEU A 1 122 ? -1.997 -4.235 1.616 1.00 97.50 122 LEU A O 1
ATOM 976 N N . TRP A 1 123 ? -0.611 -2.600 1.019 1.00 97.25 123 TRP A N 1
ATOM 977 C CA . TRP A 1 123 ? 0.048 -3.391 -0.026 1.00 97.25 123 TRP A CA 1
ATOM 978 C C . TRP A 1 123 ? 0.801 -4.618 0.498 1.00 97.25 123 TRP A C 1
ATOM 980 O O . TRP A 1 123 ? 0.966 -5.589 -0.235 1.00 97.25 123 TRP A O 1
ATOM 990 N N . LYS A 1 124 ? 1.283 -4.572 1.745 1.00 95.44 124 LYS A N 1
ATOM 991 C CA . LYS A 1 124 ? 2.017 -5.684 2.366 1.00 95.44 124 LYS A CA 1
ATOM 992 C C . LYS A 1 124 ? 1.095 -6.800 2.856 1.00 95.44 124 LYS A C 1
ATOM 994 O O . LYS A 1 124 ? 1.578 -7.897 3.115 1.00 95.44 124 LYS A O 1
ATOM 999 N N . LEU A 1 125 ? -0.196 -6.516 3.012 1.00 95.56 125 LEU A N 1
ATOM 1000 C CA . LEU A 1 125 ? -1.185 -7.477 3.485 1.00 95.56 125 LEU A CA 1
ATOM 1001 C C . LEU A 1 125 ? -1.680 -8.324 2.312 1.00 95.56 125 LEU A C 1
ATOM 1003 O O . LEU A 1 125 ? -1.904 -7.812 1.213 1.00 95.56 125 LEU A O 1
ATOM 1007 N N . SER A 1 126 ? -1.857 -9.621 2.548 1.00 94.31 126 SER A N 1
ATOM 1008 C CA . SER A 1 126 ? -2.264 -10.585 1.519 1.00 94.31 126 SER A CA 1
ATOM 1009 C C . SER A 1 126 ? -3.642 -10.263 0.929 1.00 94.31 126 SER A C 1
ATOM 1011 O O . SER A 1 126 ? -3.828 -10.331 -0.286 1.00 94.31 126 SER A O 1
ATOM 1013 N N . ASP A 1 127 ? -4.586 -9.846 1.770 1.00 95.56 127 ASP A N 1
ATOM 1014 C CA . ASP A 1 127 ? -5.946 -9.433 1.404 1.00 95.56 127 ASP A CA 1
ATOM 1015 C C . ASP A 1 127 ? -6.076 -7.924 1.124 1.00 95.56 127 ASP A C 1
ATOM 1017 O O . ASP A 1 127 ? -7.113 -7.451 0.646 1.00 95.56 127 ASP A O 1
ATOM 1021 N N . ARG A 1 128 ? -5.002 -7.172 1.394 1.00 97.38 128 ARG A N 1
ATOM 1022 C CA . ARG A 1 128 ? -4.910 -5.717 1.254 1.00 97.38 128 ARG A CA 1
ATOM 1023 C C . ARG A 1 128 ? -5.967 -4.971 2.062 1.00 97.38 128 ARG A C 1
ATOM 1025 O O . ARG A 1 128 ? -6.424 -3.903 1.636 1.00 97.38 128 ARG A O 1
ATOM 1032 N N . SER A 1 129 ? -6.362 -5.533 3.200 1.00 97.31 129 SER A N 1
ATOM 1033 C CA . SER A 1 129 ? -7.374 -4.982 4.093 1.00 97.31 129 SER A CA 1
ATOM 1034 C C . SER A 1 129 ? -6.835 -4.857 5.512 1.00 97.31 129 SER A C 1
ATOM 1036 O O . SER A 1 129 ? -6.007 -5.651 5.930 1.00 97.31 129 SER A O 1
ATOM 1038 N N . ALA A 1 130 ? -7.291 -3.854 6.255 1.00 96.00 130 ALA A N 1
ATOM 1039 C CA . ALA A 1 130 ? -6.931 -3.666 7.658 1.00 96.00 130 ALA A CA 1
ATOM 1040 C C . ALA A 1 130 ? -8.076 -3.009 8.427 1.00 96.00 130 ALA A C 1
ATOM 1042 O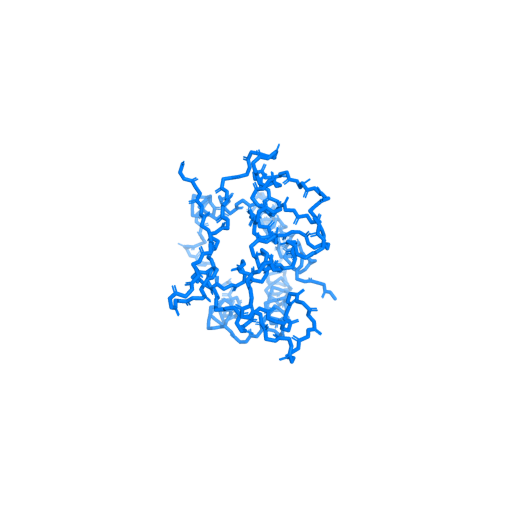 O . ALA A 1 130 ? -8.840 -2.222 7.851 1.00 96.00 130 ALA A O 1
ATOM 1043 N N . GLU A 1 131 ? -8.172 -3.293 9.722 1.00 93.94 131 GLU A N 1
ATOM 1044 C CA . GLU A 1 131 ? -9.049 -2.550 10.621 1.00 93.94 131 GLU A CA 1
ATOM 1045 C C . GLU A 1 131 ? -8.439 -1.182 10.942 1.00 93.94 131 GLU A C 1
ATOM 1047 O O . GLU A 1 131 ? -7.237 -0.960 10.791 1.00 93.94 131 GLU A O 1
ATOM 1052 N N . TRP A 1 132 ? -9.257 -0.221 11.371 1.00 91.38 132 TRP A N 1
ATOM 1053 C CA . TRP A 1 132 ? -8.753 1.120 11.682 1.00 91.38 132 TRP A CA 1
ATOM 1054 C C . TRP A 1 132 ? -7.715 1.099 12.805 1.00 91.38 132 TRP A C 1
ATOM 1056 O O . TRP A 1 132 ? -6.729 1.831 12.716 1.00 91.38 132 TRP A O 1
ATOM 1066 N N . ASP A 1 133 ? -7.898 0.244 13.811 1.00 89.44 133 ASP A N 1
ATOM 1067 C CA . ASP A 1 133 ? -6.980 0.130 14.948 1.00 89.44 133 ASP A CA 1
ATOM 1068 C C . ASP A 1 133 ? -5.591 -0.375 14.511 1.00 89.44 133 ASP A C 1
ATOM 1070 O O . ASP A 1 133 ? -4.574 0.148 14.976 1.00 89.44 133 ASP A O 1
ATOM 1074 N N . ASP A 1 134 ? -5.525 -1.272 13.522 1.00 92.06 134 ASP A N 1
ATOM 1075 C CA . ASP A 1 134 ? -4.263 -1.769 12.953 1.00 92.06 134 ASP A CA 1
ATOM 1076 C C . ASP A 1 134 ? -3.459 -0.677 12.237 1.00 92.06 134 ASP A C 1
ATOM 1078 O O . ASP A 1 134 ? -2.250 -0.806 12.037 1.00 92.06 134 ASP A O 1
ATOM 1082 N N . LEU A 1 135 ? -4.110 0.416 11.829 1.00 92.88 135 LEU A N 1
ATOM 1083 C CA . LEU A 1 135 ? -3.461 1.493 11.089 1.00 92.88 135 LEU A CA 1
ATOM 1084 C C . LEU A 1 135 ? -2.829 2.559 11.996 1.00 92.88 135 LEU A C 1
ATOM 1086 O O . LEU A 1 135 ? -1.967 3.314 11.529 1.00 92.88 135 LEU A O 1
ATOM 1090 N N . ALA A 1 136 ? -3.244 2.652 13.263 1.00 90.75 136 ALA A N 1
ATOM 1091 C CA . ALA A 1 136 ? -2.899 3.754 14.165 1.00 90.75 136 ALA A CA 1
ATOM 1092 C C . ALA A 1 136 ? -1.377 3.929 14.327 1.00 90.75 136 ALA A C 1
ATOM 1094 O O . ALA A 1 136 ? -0.817 5.002 14.080 1.00 90.75 136 ALA A O 1
ATOM 1095 N N . GLU A 1 137 ? -0.669 2.845 14.624 1.00 91.44 137 GLU A N 1
ATOM 1096 C CA . GLU A 1 137 ? 0.788 2.854 14.748 1.00 91.44 137 GLU A CA 1
ATOM 1097 C C . GLU A 1 137 ? 1.519 2.962 13.390 1.00 91.44 137 GLU A C 1
ATOM 1099 O O . GLU A 1 137 ? 2.298 3.904 13.212 1.00 91.44 137 GLU A O 1
ATOM 1104 N N . PRO A 1 138 ? 1.278 2.101 12.379 1.00 93.06 138 PRO A N 1
ATOM 1105 C CA . PRO A 1 138 ? 2.075 2.114 11.147 1.00 93.06 138 PRO A CA 1
ATOM 1106 C C . PRO A 1 138 ? 1.847 3.347 10.259 1.00 93.06 138 PRO A C 1
ATOM 1108 O O . PRO A 1 138 ? 2.760 3.782 9.547 1.00 93.06 138 PRO A O 1
ATOM 1111 N N . VAL A 1 139 ? 0.647 3.936 10.279 1.00 93.25 139 VAL A N 1
ATOM 1112 C CA . VAL A 1 139 ? 0.295 5.069 9.408 1.00 93.25 139 VAL A CA 1
ATOM 1113 C C . VAL A 1 139 ? 0.379 6.397 10.158 1.00 93.25 139 VAL A C 1
ATOM 1115 O O . VAL A 1 139 ? 0.958 7.357 9.628 1.00 93.25 139 VAL A O 1
ATOM 1118 N N . TRP A 1 140 ? -0.151 6.459 11.384 1.00 91.06 140 TRP A N 1
ATOM 1119 C CA . TRP A 1 140 ? -0.198 7.688 12.184 1.00 91.06 140 TRP A CA 1
ATOM 1120 C C . TRP A 1 140 ? 0.936 7.820 13.202 1.00 91.06 140 TRP A C 1
ATOM 1122 O O . TRP A 1 140 ? 1.250 8.950 13.574 1.00 91.06 140 TRP A O 1
ATOM 1132 N N . GLY A 1 141 ? 1.622 6.731 13.556 1.00 88.88 141 GLY A N 1
ATOM 1133 C CA . GLY A 1 141 ? 2.702 6.751 14.547 1.00 88.88 141 GLY A CA 1
ATOM 1134 C C . GLY A 1 141 ? 2.206 6.972 15.974 1.00 88.88 141 GLY A C 1
ATOM 1135 O O . GLY A 1 141 ? 2.998 7.356 16.829 1.00 88.88 141 GLY A O 1
ATOM 1136 N N . ASP A 1 142 ? 0.912 6.774 16.221 1.00 83.06 142 ASP A N 1
ATOM 1137 C CA . ASP A 1 142 ? 0.293 6.981 17.524 1.00 83.06 142 ASP A CA 1
ATOM 1138 C C . ASP A 1 142 ? -0.596 5.784 17.853 1.00 83.06 142 ASP A C 1
ATOM 1140 O O . ASP A 1 142 ? -1.698 5.644 17.329 1.00 83.06 142 ASP A O 1
ATOM 1144 N N . ARG A 1 143 ? -0.091 4.909 18.724 1.00 71.56 143 ARG A N 1
ATOM 1145 C CA . ARG A 1 143 ? -0.791 3.702 19.176 1.00 71.56 143 ARG A CA 1
ATOM 1146 C C . ARG A 1 143 ? -1.962 4.015 20.119 1.00 71.56 143 ARG A C 1
ATOM 1148 O O . ARG A 1 143 ? -2.823 3.165 20.310 1.00 71.56 143 ARG A O 1
ATOM 1155 N N . ALA A 1 144 ? -1.987 5.207 20.722 1.00 62.31 144 ALA A N 1
ATOM 1156 C CA . ALA A 1 144 ? -3.037 5.638 21.644 1.00 62.31 144 ALA A CA 1
ATOM 1157 C C . ALA A 1 144 ? -4.154 6.426 20.939 1.00 62.31 144 ALA A C 1
ATOM 1159 O O . ALA A 1 144 ? -5.248 6.576 21.494 1.00 62.31 144 ALA A O 1
ATOM 1160 N N . ALA A 1 145 ? -3.905 6.909 19.717 1.00 67.38 145 ALA A N 1
ATOM 1161 C CA . ALA A 1 145 ? -4.908 7.575 18.904 1.00 67.38 145 ALA A CA 1
ATOM 1162 C C . ALA A 1 145 ? -6.031 6.600 18.552 1.00 67.38 145 ALA A C 1
ATOM 1164 O O . ALA A 1 145 ? -5.930 5.761 17.661 1.00 67.38 145 ALA A O 1
ATOM 1165 N N . THR A 1 146 ? -7.151 6.761 19.242 1.00 69.50 146 THR A N 1
ATOM 1166 C CA . THR A 1 146 ? -8.390 6.097 18.878 1.00 69.50 146 THR A CA 1
ATOM 1167 C C . THR A 1 146 ? -8.894 6.722 17.576 1.00 69.50 146 THR A C 1
ATOM 1169 O O . THR A 1 146 ? -9.449 7.818 17.582 1.00 69.50 146 THR A O 1
ATOM 1172 N N . LEU A 1 147 ? -8.723 6.037 16.443 1.00 69.75 147 LEU A N 1
ATOM 1173 C CA . LEU A 1 147 ? -9.145 6.534 15.125 1.00 69.75 147 LEU A CA 1
ATOM 1174 C C . LEU A 1 147 ? -10.674 6.537 14.926 1.00 69.75 147 LEU A C 1
ATOM 1176 O O . LEU A 1 147 ? -11.139 6.791 13.817 1.00 69.75 147 LEU A O 1
ATOM 1180 N N . LYS A 1 148 ? -11.463 6.309 15.987 1.00 61.31 148 LYS A N 1
ATOM 1181 C CA . LYS A 1 148 ? -12.929 6.129 15.959 1.00 61.31 148 LYS A CA 1
ATOM 1182 C C . LYS A 1 148 ? -13.704 7.269 15.300 1.00 61.31 148 LYS A C 1
ATOM 1184 O O . LYS A 1 148 ? -14.812 7.035 14.832 1.00 61.31 148 LYS A O 1
ATOM 1189 N N . GLU A 1 149 ? -13.144 8.473 15.210 1.00 64.62 149 GLU A N 1
ATOM 1190 C CA . GLU A 1 149 ? -13.808 9.587 14.518 1.00 64.62 149 GLU A CA 1
ATOM 1191 C C . GLU A 1 149 ? -13.676 9.533 12.987 1.00 64.62 149 GLU A C 1
ATOM 1193 O O . GLU A 1 149 ? -14.377 10.259 12.287 1.00 64.62 149 GLU A O 1
ATOM 1198 N N . GLY A 1 150 ? -12.806 8.680 12.436 1.00 78.75 150 GLY A N 1
ATOM 1199 C CA . GLY A 1 150 ? -12.756 8.329 11.011 1.00 78.75 150 GLY A CA 1
ATOM 1200 C C . GLY A 1 150 ? -12.305 9.408 10.036 1.00 78.75 150 GLY A C 1
ATOM 1201 O O . GLY A 1 150 ? -11.794 9.079 8.968 1.00 78.75 150 GLY A O 1
ATOM 1202 N N . GLN A 1 151 ? -12.391 10.686 10.405 1.00 87.19 151 GLN A N 1
ATOM 1203 C CA . GLN A 1 151 ? -12.046 11.812 9.537 1.00 87.19 151 GLN A CA 1
ATOM 1204 C C . GLN A 1 151 ? -10.603 11.731 9.025 1.00 87.19 151 GLN A C 1
ATOM 1206 O O . GLN A 1 151 ? -10.322 12.053 7.869 1.00 87.19 151 GLN A O 1
ATOM 1211 N N . ALA A 1 152 ? -9.673 11.271 9.867 1.00 90.19 152 ALA A N 1
ATOM 1212 C CA . ALA A 1 152 ? -8.275 11.105 9.488 1.00 90.19 152 ALA A CA 1
ATOM 1213 C C . ALA A 1 152 ? -8.088 9.998 8.436 1.00 90.19 152 ALA A C 1
ATOM 1215 O O . ALA A 1 152 ? -7.374 10.207 7.449 1.00 90.19 152 ALA A O 1
ATOM 1216 N N . VAL A 1 153 ? -8.750 8.852 8.629 1.00 92.31 153 VAL A N 1
ATOM 1217 C CA . VAL A 1 153 ? -8.709 7.695 7.722 1.00 92.31 153 VAL A CA 1
ATOM 1218 C C . VAL A 1 153 ? -9.368 8.051 6.394 1.00 92.31 153 VAL A C 1
ATOM 1220 O O . VAL A 1 153 ? -8.763 7.892 5.334 1.00 92.31 153 VAL A O 1
ATOM 1223 N N . GLU A 1 154 ? -10.565 8.628 6.449 1.00 93.44 154 GLU A N 1
ATOM 1224 C CA . GLU A 1 154 ? -11.316 9.105 5.292 1.00 93.44 154 GLU A CA 1
ATOM 1225 C C . GLU A 1 154 ? -10.507 10.120 4.473 1.00 93.44 154 GLU A C 1
ATOM 1227 O O . GLU A 1 154 ? -10.394 9.998 3.250 1.00 93.44 154 GLU A O 1
ATOM 1232 N N . SER A 1 155 ? -9.892 11.101 5.140 1.00 94.50 155 SER A N 1
ATOM 1233 C CA . SER A 1 155 ? -9.040 12.104 4.495 1.00 94.50 155 SER A CA 1
ATOM 1234 C C . SER A 1 155 ? -7.845 11.463 3.783 1.00 94.50 155 SER A C 1
ATOM 1236 O O . SER A 1 155 ? -7.563 11.792 2.626 1.00 94.50 155 SER A O 1
ATOM 1238 N N . ALA A 1 156 ? -7.174 10.498 4.422 1.00 95.56 156 ALA A N 1
ATOM 1239 C CA . ALA A 1 156 ? -6.063 9.772 3.811 1.00 95.56 156 ALA A CA 1
ATOM 1240 C C . ALA A 1 156 ? -6.512 8.942 2.593 1.00 95.56 156 ALA A C 1
ATOM 1242 O O . ALA A 1 156 ? -5.871 9.012 1.541 1.00 95.56 156 ALA A O 1
ATOM 1243 N N . CYS A 1 157 ? -7.645 8.237 2.693 1.00 96.62 157 CYS A N 1
ATOM 1244 C CA . CYS A 1 157 ? -8.228 7.464 1.593 1.00 96.62 157 CYS A CA 1
ATOM 1245 C C . CYS A 1 157 ? -8.588 8.357 0.398 1.00 96.62 157 CYS A C 1
ATOM 1247 O O . CYS A 1 157 ? -8.239 8.050 -0.743 1.00 96.62 157 CYS A O 1
ATOM 1249 N N . ARG A 1 158 ? -9.239 9.504 0.640 1.00 97.69 158 ARG A N 1
ATOM 1250 C CA . ARG A 1 158 ? -9.593 10.479 -0.409 1.00 97.69 158 ARG A CA 1
ATOM 1251 C C . ARG A 1 158 ? -8.361 11.003 -1.140 1.00 97.69 158 ARG A C 1
ATOM 1253 O O . ARG A 1 158 ? -8.374 11.096 -2.367 1.00 97.69 158 ARG A O 1
ATOM 1260 N N . LYS A 1 159 ? -7.292 11.317 -0.408 1.00 97.75 159 LYS A N 1
ATOM 1261 C CA . LYS A 1 159 ? -6.029 11.799 -0.983 1.00 97.75 159 LYS A CA 1
ATOM 1262 C C . LYS A 1 159 ? -5.298 10.718 -1.782 1.00 97.75 159 LYS A C 1
ATOM 1264 O O . LYS A 1 159 ? -4.830 11.013 -2.879 1.00 97.75 159 LYS A O 1
ATOM 1269 N N . ALA A 1 160 ? -5.261 9.476 -1.292 1.00 97.75 160 ALA A N 1
ATOM 1270 C CA . ALA A 1 160 ? -4.720 8.337 -2.041 1.00 97.75 160 ALA A CA 1
ATOM 1271 C C . ALA A 1 160 ? -5.490 8.113 -3.353 1.00 97.75 160 ALA A C 1
ATOM 1273 O O . ALA A 1 160 ? -4.895 8.028 -4.422 1.00 97.75 160 ALA A O 1
ATOM 1274 N N . ASN A 1 161 ? -6.824 8.114 -3.291 1.00 98.31 161 ASN A N 1
ATOM 1275 C CA . ASN A 1 161 ? -7.674 7.943 -4.470 1.00 98.31 161 ASN A CA 1
ATOM 1276 C C . ASN A 1 161 ? -7.533 9.086 -5.475 1.00 98.31 161 ASN A C 1
ATOM 1278 O O . ASN A 1 161 ? -7.534 8.843 -6.680 1.00 98.31 161 ASN A O 1
ATOM 1282 N N . LYS A 1 162 ? -7.396 10.331 -4.999 1.00 98.25 162 LYS A N 1
ATOM 1283 C CA . LYS A 1 162 ? -7.075 11.472 -5.862 1.00 98.25 162 LYS A CA 1
ATOM 1284 C C . LYS A 1 162 ? -5.758 11.223 -6.597 1.00 98.25 162 LYS A C 1
ATOM 1286 O O . LYS A 1 162 ? -5.732 11.339 -7.814 1.00 98.25 162 LYS A O 1
ATOM 1291 N N . PHE A 1 163 ? -4.711 10.821 -5.879 1.00 98.19 163 PHE A N 1
ATOM 1292 C CA . PHE A 1 163 ? -3.419 10.498 -6.480 1.00 98.19 163 PHE A CA 1
ATOM 1293 C C . PHE A 1 163 ? -3.529 9.384 -7.534 1.00 98.19 163 PHE A C 1
ATOM 1295 O O . PHE A 1 163 ? -3.026 9.555 -8.642 1.00 98.19 163 PHE A O 1
ATOM 1302 N N . PHE A 1 164 ? -4.217 8.276 -7.240 1.00 98.12 164 PHE A N 1
ATOM 1303 C CA . PHE A 1 164 ? -4.383 7.190 -8.211 1.00 98.12 164 PHE A CA 1
ATOM 1304 C C . PHE A 1 164 ? -5.148 7.632 -9.457 1.00 98.12 164 PHE A C 1
ATOM 1306 O O . PHE A 1 164 ? -4.708 7.368 -10.573 1.00 98.12 164 PHE A O 1
ATOM 1313 N N . ARG A 1 165 ? -6.241 8.379 -9.283 1.00 97.88 165 ARG A N 1
ATOM 1314 C CA . ARG A 1 165 ? -7.031 8.911 -10.395 1.00 97.88 165 ARG A CA 1
ATOM 1315 C C . ARG A 1 165 ? -6.224 9.873 -11.265 1.00 97.88 165 ARG A C 1
ATOM 1317 O O . ARG A 1 165 ? -6.230 9.729 -12.484 1.00 97.88 165 ARG A O 1
ATOM 1324 N N . ASP A 1 166 ? -5.538 10.834 -10.650 1.00 97.94 166 ASP A N 1
ATOM 1325 C CA . ASP A 1 166 ? -4.790 11.871 -11.366 1.00 97.94 166 ASP A CA 1
ATOM 1326 C C . ASP A 1 166 ? -3.627 11.254 -12.186 1.00 97.94 166 ASP A C 1
ATOM 1328 O O . ASP A 1 166 ? -3.272 11.776 -13.240 1.00 97.94 166 ASP A O 1
ATOM 1332 N N . ASN A 1 167 ? -3.107 10.092 -11.763 1.00 97.25 167 ASN A N 1
ATOM 1333 C CA . ASN A 1 167 ? -2.044 9.340 -12.444 1.00 97.25 167 ASN A CA 1
ATOM 1334 C C . ASN A 1 167 ? -2.536 8.117 -13.248 1.00 97.25 167 ASN A C 1
ATOM 1336 O O . ASN A 1 167 ? -1.716 7.337 -13.725 1.00 97.25 167 ASN A O 1
ATOM 1340 N N . LYS A 1 168 ? -3.856 7.930 -13.413 1.00 97.19 168 LYS A N 1
ATOM 1341 C CA . LYS A 1 168 ? -4.465 6.788 -14.135 1.00 97.19 168 LYS A CA 1
ATOM 1342 C C . LYS A 1 168 ? -4.020 5.408 -13.619 1.00 97.19 168 LYS A C 1
ATOM 1344 O O . LYS A 1 168 ? -3.887 4.460 -14.386 1.00 97.19 168 LYS A O 1
ATOM 1349 N N . ILE A 1 169 ? -3.799 5.296 -12.314 1.00 97.12 169 ILE A N 1
ATOM 1350 C CA . ILE A 1 169 ? -3.422 4.054 -11.638 1.00 97.12 169 ILE A CA 1
ATOM 1351 C C . ILE A 1 169 ? -4.715 3.293 -11.278 1.00 97.12 169 ILE A C 1
ATOM 1353 O O . ILE A 1 169 ? -5.563 3.866 -10.589 1.00 97.12 169 ILE A O 1
ATOM 1357 N N . PRO A 1 170 ? -4.894 2.019 -11.687 1.00 97.12 170 PRO A N 1
ATOM 1358 C CA . PRO A 1 170 ? -6.139 1.263 -11.523 1.00 97.12 170 PRO A CA 1
ATOM 1359 C C . PRO A 1 170 ? -6.266 0.672 -10.112 1.00 97.12 170 PRO A C 1
ATOM 1361 O O . PRO A 1 170 ? -6.498 -0.521 -9.934 1.00 97.12 170 PRO A O 1
ATOM 1364 N N . TRP A 1 171 ? -6.068 1.497 -9.088 1.00 97.69 171 TRP A N 1
ATOM 1365 C CA . TRP A 1 171 ? -6.155 1.116 -7.684 1.00 97.69 171 TRP A CA 1
ATOM 1366 C C . TRP A 1 171 ? -7.059 2.092 -6.938 1.00 97.69 171 TRP A C 1
ATOM 1368 O O . TRP A 1 171 ? -7.078 3.291 -7.213 1.00 97.69 171 TRP A O 1
ATOM 1378 N N . LYS A 1 172 ? -7.816 1.575 -5.972 1.00 98.06 172 LYS A N 1
ATOM 1379 C CA . LYS A 1 172 ? -8.724 2.366 -5.146 1.00 98.06 172 LYS A CA 1
ATOM 1380 C C . LYS A 1 172 ? -8.690 1.889 -3.703 1.00 98.06 172 LYS A C 1
ATOM 1382 O O . LYS A 1 172 ? -8.830 0.700 -3.426 1.00 98.06 172 LYS A O 1
ATOM 1387 N N . VAL A 1 173 ? -8.561 2.844 -2.792 1.00 97.94 173 VAL A N 1
ATOM 1388 C CA . VAL A 1 173 ? -8.734 2.653 -1.354 1.00 97.94 173 VAL A CA 1
ATOM 1389 C C . VAL A 1 173 ? -10.202 2.885 -1.014 1.00 97.94 173 VAL A C 1
ATOM 1391 O O . VAL A 1 173 ? -10.748 3.962 -1.267 1.00 97.94 173 VAL A O 1
ATOM 1394 N N . SER A 1 174 ? -10.855 1.875 -0.460 1.00 96.31 174 SER A N 1
ATOM 1395 C CA . SER A 1 174 ? -12.215 1.968 0.074 1.00 96.31 174 SER A CA 1
ATOM 1396 C C . SER A 1 174 ? -12.153 1.869 1.591 1.00 96.31 174 SER A C 1
ATOM 1398 O O . SER A 1 174 ? -11.258 1.219 2.120 1.00 96.31 174 SER A O 1
ATOM 1400 N N . TYR A 1 175 ? -13.087 2.508 2.283 1.00 94.00 175 TYR A N 1
ATOM 1401 C CA . TYR A 1 175 ? -13.227 2.388 3.729 1.00 94.00 175 TYR A CA 1
ATOM 1402 C C . TYR A 1 175 ? -14.695 2.152 4.073 1.00 94.00 175 TYR A C 1
ATOM 1404 O O . TYR A 1 175 ? -15.581 2.684 3.399 1.00 94.00 175 TYR A O 1
ATOM 1412 N N . ALA A 1 176 ? -14.936 1.359 5.109 1.00 90.25 176 ALA A N 1
ATOM 1413 C CA . ALA A 1 176 ? -16.237 1.182 5.728 1.00 90.25 176 ALA A CA 1
ATOM 1414 C C . ALA A 1 176 ? -16.206 1.839 7.112 1.00 90.25 176 ALA A C 1
ATOM 1416 O O . ALA A 1 176 ? -15.245 1.679 7.864 1.00 90.25 176 ALA A O 1
ATOM 1417 N N . ALA A 1 177 ? -17.240 2.621 7.422 1.00 82.25 177 ALA A N 1
ATOM 1418 C CA . ALA A 1 177 ? -17.459 3.118 8.776 1.00 82.25 177 ALA A CA 1
ATOM 1419 C C . ALA A 1 177 ? -18.069 2.005 9.651 1.00 82.25 177 ALA A C 1
ATOM 1421 O O . ALA A 1 177 ? -18.132 0.847 9.236 1.00 82.25 177 ALA A O 1
ATOM 1422 N N . ALA A 1 178 ? -18.518 2.356 10.858 1.00 78.00 178 ALA A N 1
ATOM 1423 C CA . ALA A 1 178 ? -19.201 1.437 11.764 1.00 78.00 178 ALA A CA 1
ATOM 1424 C C . ALA A 1 178 ? -20.266 0.574 11.042 1.00 78.00 178 ALA A C 1
ATOM 1426 O O . ALA A 1 178 ? -21.015 1.113 10.220 1.00 78.00 178 ALA A O 1
ATOM 1427 N N . PRO A 1 179 ? -20.386 -0.725 11.373 1.00 81.69 179 PRO A N 1
ATOM 1428 C CA . PRO A 1 179 ? -19.672 -1.429 12.444 1.00 81.69 179 PRO A CA 1
ATOM 1429 C C . PRO A 1 179 ? -18.295 -1.981 12.042 1.00 81.69 179 PRO A C 1
ATOM 1431 O O . PRO A 1 179 ? -17.531 -2.340 12.929 1.00 81.69 179 PRO A O 1
ATOM 1434 N N . ASP A 1 180 ? -17.976 -2.033 10.748 1.00 81.62 180 ASP A N 1
ATOM 1435 C CA . ASP A 1 180 ? -16.859 -2.848 10.254 1.00 81.62 180 ASP A CA 1
ATOM 1436 C C . ASP A 1 180 ? -15.493 -2.169 10.413 1.00 81.62 180 ASP A C 1
ATOM 1438 O O . ASP A 1 180 ? -14.492 -2.859 10.536 1.00 81.62 180 ASP A O 1
ATOM 1442 N N . TYR A 1 181 ? -15.431 -0.829 10.399 1.00 89.50 181 TYR A N 1
ATOM 1443 C CA . TYR A 1 181 ? -14.189 -0.050 10.562 1.00 89.50 181 TYR A CA 1
ATOM 1444 C C . TYR A 1 181 ? -12.993 -0.615 9.773 1.00 89.50 181 TYR A C 1
ATOM 1446 O O . TYR A 1 181 ? -11.885 -0.746 10.292 1.00 89.50 181 TYR A O 1
ATOM 1454 N N . THR A 1 182 ? -13.207 -0.941 8.497 1.00 94.50 182 THR A N 1
ATOM 1455 C CA . THR A 1 182 ? -12.177 -1.522 7.626 1.00 94.50 182 THR A CA 1
ATOM 1456 C C . THR A 1 182 ? -11.713 -0.540 6.559 1.00 94.50 182 THR A C 1
ATOM 1458 O O . THR A 1 182 ? -12.442 0.363 6.136 1.00 94.50 182 THR A O 1
ATOM 1461 N N . VAL A 1 183 ? -10.477 -0.719 6.098 1.00 96.31 183 VAL A N 1
ATOM 1462 C CA . VAL A 1 183 ? -9.914 -0.054 4.922 1.00 96.31 183 VAL A CA 1
ATOM 1463 C C . VAL A 1 183 ? -9.341 -1.115 4.000 1.00 96.31 183 VAL A C 1
ATOM 1465 O O . VAL A 1 183 ? -8.550 -1.942 4.434 1.00 96.31 183 VAL A O 1
ATOM 1468 N N . THR A 1 184 ? -9.692 -1.069 2.717 1.00 97.62 184 THR A N 1
ATOM 1469 C CA . THR A 1 184 ? -9.242 -2.054 1.728 1.00 97.62 184 THR A CA 1
ATOM 1470 C C . THR A 1 184 ? -8.696 -1.379 0.478 1.00 97.62 184 THR A C 1
ATOM 1472 O O . THR A 1 184 ? -9.296 -0.442 -0.055 1.00 97.62 184 THR A O 1
ATOM 1475 N N . LEU A 1 185 ? -7.586 -1.894 -0.044 1.00 98.06 185 LEU A N 1
ATOM 1476 C CA . LEU A 1 185 ? -6.997 -1.487 -1.314 1.00 98.06 185 LEU A CA 1
ATOM 1477 C C . LEU A 1 185 ? -7.318 -2.521 -2.403 1.00 98.06 185 LEU A C 1
ATOM 1479 O O . LEU A 1 185 ? -6.842 -3.652 -2.362 1.00 98.06 185 LEU A O 1
ATOM 1483 N N . LYS A 1 186 ? -8.100 -2.127 -3.413 1.00 97.38 186 LYS A N 1
ATOM 1484 C CA . LYS A 1 186 ? -8.544 -3.016 -4.501 1.00 97.38 186 LYS A CA 1
ATOM 1485 C C . LYS A 1 186 ? -8.143 -2.477 -5.867 1.00 97.38 186 LYS A C 1
ATOM 1487 O O . LYS A 1 186 ? -8.113 -1.262 -6.074 1.00 97.38 186 LYS A O 1
ATOM 1492 N N . LYS A 1 187 ? -7.866 -3.387 -6.802 1.00 95.69 187 LYS A N 1
ATOM 1493 C CA . LYS A 1 187 ? -7.658 -3.047 -8.212 1.00 95.69 187 LYS A CA 1
ATOM 1494 C C . LYS A 1 187 ? -9.013 -2.705 -8.834 1.00 95.69 187 LYS A C 1
ATOM 1496 O O . LYS A 1 187 ? -9.981 -3.433 -8.619 1.00 95.69 187 LYS A O 1
ATOM 1501 N N . THR A 1 188 ? -9.102 -1.597 -9.554 1.00 94.44 188 THR A N 1
ATOM 1502 C CA . THR A 1 188 ? -10.307 -1.217 -10.301 1.00 94.44 188 THR A CA 1
ATOM 1503 C C . THR A 1 188 ? -10.229 -1.811 -11.702 1.00 94.44 188 THR A C 1
ATOM 1505 O O . THR A 1 188 ? -9.181 -1.702 -12.338 1.00 94.44 188 THR A O 1
ATOM 1508 N N . VAL A 1 189 ? -11.315 -2.452 -12.141 1.00 85.12 189 VAL A N 1
ATOM 1509 C CA . VAL A 1 189 ? -11.486 -2.951 -13.517 1.00 85.12 189 VAL A CA 1
ATOM 1510 C C . VAL A 1 189 ? -11.745 -1.785 -14.461 1.00 85.12 189 VAL A C 1
ATOM 1512 O O . VAL A 1 189 ? -12.474 -0.859 -14.035 1.00 85.12 189 VAL A O 1
#

pLDDT: mean 77.8, std 17.71, range [43.44, 98.31]

Organism: NCBI:txid2795974

Secondary structure (DSSP, 8-state):
--HHHHHHHHHHHHHHHHHHHH-TTTTSS-HHHHHHHHHHHHHHHHHHHHHHH---HHHHHHHHHHHT-----TTPPPHHHHHHHTTS-SS-SEEETTTEEEETTEEEE---HHHHHHHHHHHHSSS-EEEHHHHIIIIIS-SS--GGG-HHHHHHHHHHHHHHHHTT-SEEEEE--TTT-EEEEEE--

Foldseek 3Di:
DDPVVLVVVLVVLVVVVVVQVPDPPPPPDPPPPVLVVSLVVNLVSLVVVCVVVPDDPVSVVVSCVSVVGPPVPPPDPPPVSVVVVVPPPPDDWAADPPAWTDDPNDIGGDQDRLLSQLRNVLVVDPQSKDAPLVCCCRRVVHNPDPCLVVPSVVVSQVSNQVSCVVVVNQKHWDADHPPRRMIGIDGHD

Sequence (189 aa):
MTLSELVEQWYALHRRLAAVNSSTENKRLDNGDWYDTIGDKAVEMLEELQRFCGHSDELDLLIDEVSRGCEPAQGLPTRDQLRGLKELDPNPDGPVLPKGWRHAGHVYTNIEPRPSKLVSFLWKLSDRSAEWDDLAEPVWGDRAATLKEGQAVESACRKANKFFRDNKIPWKVSYAAAPDYTVTLKKTV

Radius of gyration: 23.06 Å; chains: 1; bounding box: 58×47×51 Å